Protein AF-0000000086529931 (afdb_homodimer)

Nearest PDB structures (foldseek):
  4fl3-assembly1_A  TM=4.661E-01  e=1.902E+00  Homo sapiens
  2lfo-assembly1_A  TM=3.917E-01  e=2.644E+00  Gallus gallus
  4exz-assembly2_B  TM=3.115E-01  e=1.902E+00  Homo sapiens
  6j8y-assembly1_B  TM=3.306E-01  e=2.644E+00  Homo sapiens
  4fl3-assembly1_A  TM=4.663E-01  e=1.902E+00  Homo sapiens

Solvent-accessible surface area (backbone atoms only — not comparable to full-atom values): 12610 Å² total; per-residue (Å²): 109,63,45,62,44,72,87,34,45,28,39,31,44,56,64,58,47,73,80,84,52,48,69,68,55,49,39,51,43,34,37,70,75,65,66,43,65,54,74,41,79,35,37,40,35,40,32,32,80,80,24,34,36,39,39,37,40,29,34,63,91,53,28,43,37,38,36,35,38,38,45,75,67,73,50,49,48,74,76,84,76,58,69,64,38,79,41,46,35,65,55,48,52,37,32,76,71,50,35,53,60,72,58,39,74,73,39,59,70,63,57,58,57,70,77,100,108,62,45,61,45,73,87,33,44,28,39,31,44,57,65,57,48,71,79,82,52,47,71,68,54,48,39,49,43,34,37,70,76,65,66,43,64,56,72,41,78,34,38,40,34,40,30,32,80,81,24,35,37,39,40,36,39,30,34,62,89,51,28,42,36,38,36,35,40,39,43,76,64,74,51,48,48,73,76,84,76,58,67,63,38,79,40,47,35,66,56,48,51,37,33,75,70,50,35,53,59,73,58,41,73,70,40,59,69,64,56,59,58,71,75,101

Sequence (232 aa):
MFRFDEGLKVYLHRDPVDFRMGINGLSILVEQAMRLNPMTSALFVFGNRRRDRIKILGWGGNGFWLLLKRLEADRFIWPNGGDTITLSAEQLHWLLDGIDLAVIQKHPQRYYARMSMFRFDEGLKVYLHRDPVDFRMGINGLSILVEQAMRLNPMTSALFVFGNRRRDRIKILGWGGNGFWLLLKRLEADRFIWPNGGDTITLSAEQLHWLLDGIDLAVIQKHPQRYYARMS

Organism: NCBI:txid488447

pLDDT: mean 89.77, std 13.97, range [35.28, 98.62]

InterPro domains:
  IPR008878 Transposase IS66, Orf2 [NF033819] (10-98)
  IPR008878 Transposase IS66, Orf2 [PF05717] (9-104)
  IPR008878 Transposase IS66, Orf2 [PTHR36455] (1-111)

Structure (mmCIF, N/CA/C/O backbone):
data_AF-0000000086529931-model_v1
#
loop_
_entity.id
_entity.type
_entity.pdbx_description
1 polymer 'IS66 Orf2 family protein'
#
loop_
_atom_site.group_PDB
_atom_site.id
_atom_site.type_symbol
_atom_site.label_atom_id
_atom_site.label_alt_id
_atom_site.label_comp_id
_atom_site.label_asym_id
_atom_site.label_entity_id
_atom_site.label_seq_id
_atom_site.pdbx_PDB_ins_code
_atom_site.Cartn_x
_atom_site.Cartn_y
_atom_site.Cartn_z
_atom_site.occupancy
_atom_site.B_iso_or_equiv
_atom_site.auth_seq_id
_atom_site.auth_comp_id
_atom_site.auth_asym_id
_atom_site.auth_atom_id
_atom_site.pdbx_PDB_model_num
ATOM 1 N N . MET A 1 1 ? -8.523 2.906 -6.66 1 92.5 1 MET A N 1
ATOM 2 C CA . MET A 1 1 ? -7.875 3.77 -5.676 1 92.5 1 MET A CA 1
ATOM 3 C C . MET A 1 1 ? -6.48 4.172 -6.141 1 92.5 1 MET A C 1
ATOM 5 O O . MET A 1 1 ? -6.113 5.348 -6.078 1 92.5 1 MET A O 1
ATOM 9 N N . PHE A 1 2 ? -5.703 3.309 -6.715 1 94.06 2 PHE A N 1
ATOM 10 C CA . PHE A 1 2 ? -4.391 3.594 -7.289 1 94.06 2 PHE A CA 1
ATOM 11 C C . PHE A 1 2 ? -4.066 2.615 -8.406 1 94.06 2 PHE A C 1
ATOM 13 O O . PHE A 1 2 ? -4.762 1.612 -8.586 1 94.06 2 PHE A O 1
ATOM 20 N N . ARG A 1 3 ? -3.059 2.984 -9.133 1 94.56 3 ARG A N 1
ATOM 21 C CA . ARG A 1 3 ? -2.576 2.133 -10.219 1 94.56 3 ARG A CA 1
ATOM 22 C C . ARG A 1 3 ? -1.055 2.049 -10.211 1 94.56 3 ARG A C 1
ATOM 24 O O . ARG A 1 3 ? -0.372 3.057 -10.023 1 94.56 3 ARG A O 1
ATOM 31 N N . PHE A 1 4 ? -0.648 0.811 -10.445 1 96.31 4 PHE A N 1
ATOM 32 C CA . PHE A 1 4 ? 0.792 0.613 -10.555 1 96.31 4 PHE A CA 1
ATOM 33 C C . PHE A 1 4 ? 1.291 1.026 -11.938 1 96.31 4 PHE A C 1
ATOM 35 O O . PHE A 1 4 ? 0.553 0.944 -12.922 1 96.31 4 PHE A O 1
ATOM 42 N N . ASP A 1 5 ? 2.529 1.389 -11.969 1 94.69 5 ASP A N 1
ATOM 43 C CA . ASP A 1 5 ? 3.133 1.753 -13.25 1 94.69 5 ASP A CA 1
ATOM 44 C C . ASP A 1 5 ? 3.137 0.569 -14.211 1 94.69 5 ASP A C 1
ATOM 46 O O . ASP A 1 5 ? 3.471 -0.553 -13.828 1 94.69 5 ASP A O 1
ATOM 50 N N . GLU A 1 6 ? 2.801 0.773 -15.383 1 90.56 6 GLU A N 1
ATOM 51 C CA . GLU A 1 6 ? 2.617 -0.276 -16.375 1 90.56 6 GLU A CA 1
ATOM 52 C C . GLU A 1 6 ? 3.924 -1.012 -16.656 1 90.56 6 GLU A C 1
ATOM 54 O O . GLU A 1 6 ? 3.92 -2.207 -16.953 1 90.56 6 GLU A O 1
ATOM 59 N N . GLY A 1 7 ? 5.082 -0.476 -16.547 1 89.81 7 GLY A N 1
ATOM 60 C CA . GLY A 1 7 ? 6.355 -1.076 -16.922 1 89.81 7 GLY A CA 1
ATOM 61 C C . GLY A 1 7 ? 6.973 -1.899 -15.797 1 89.81 7 GLY A C 1
ATOM 62 O O . GLY A 1 7 ? 7.992 -2.561 -16 1 89.81 7 GLY A O 1
ATOM 63 N N . LEU A 1 8 ? 6.281 -2.049 -14.727 1 93.88 8 LEU A N 1
ATOM 64 C CA . LEU A 1 8 ? 6.836 -2.775 -13.586 1 93.88 8 LEU A CA 1
ATOM 65 C C . LEU A 1 8 ? 6.676 -4.281 -13.773 1 93.88 8 LEU A C 1
ATOM 67 O O . LEU A 1 8 ? 5.633 -4.746 -14.242 1 93.88 8 LEU A O 1
ATOM 71 N N . LYS A 1 9 ? 7.699 -4.961 -13.492 1 95.75 9 LYS A N 1
ATOM 72 C CA . LYS A 1 9 ? 7.586 -6.414 -13.398 1 95.75 9 LYS A CA 1
ATOM 73 C C . LYS A 1 9 ? 7.031 -6.832 -12.047 1 95.75 9 LYS A C 1
ATOM 75 O O . LYS A 1 9 ? 7.332 -6.211 -11.023 1 95.75 9 LYS A O 1
ATOM 80 N N . VAL A 1 10 ? 6.258 -7.875 -12.055 1 97.56 10 VAL A N 1
ATOM 81 C CA . VAL A 1 10 ? 5.621 -8.359 -10.836 1 97.56 10 VAL A CA 1
ATOM 82 C C . VAL A 1 10 ? 5.988 -9.828 -10.609 1 97.56 10 VAL A C 1
ATOM 84 O O . VAL A 1 10 ? 5.84 -10.656 -11.516 1 97.56 10 VAL A O 1
ATOM 87 N N . TYR A 1 11 ? 6.543 -10.133 -9.484 1 97.75 11 TYR A N 1
ATOM 88 C CA . TYR A 1 11 ? 6.848 -11.5 -9.086 1 97.75 11 TYR A CA 1
ATOM 89 C C . TYR A 1 11 ? 5.93 -11.969 -7.965 1 97.75 11 TYR A C 1
ATOM 91 O O . TYR A 1 11 ? 5.887 -11.352 -6.898 1 97.75 11 TYR A O 1
ATOM 99 N N . LEU A 1 12 ? 5.242 -13.008 -8.211 1 97.25 12 LEU A N 1
ATOM 100 C CA . LEU A 1 12 ? 4.293 -13.547 -7.246 1 97.25 12 LEU A CA 1
ATOM 101 C C . LEU A 1 12 ? 4.832 -14.82 -6.605 1 97.25 12 LEU A C 1
ATOM 103 O O . LEU A 1 12 ? 5.238 -15.75 -7.309 1 97.25 12 LEU A O 1
ATOM 107 N N . HIS A 1 13 ? 4.949 -14.797 -5.316 1 97.06 13 HIS A N 1
ATOM 108 C CA . HIS A 1 13 ? 5.32 -15.992 -4.566 1 97.06 13 HIS A CA 1
ATOM 109 C C . HIS A 1 13 ? 4.141 -16.953 -4.434 1 97.06 13 HIS A C 1
ATOM 111 O O . HIS A 1 13 ? 3.113 -16.594 -3.848 1 97.06 13 HIS A O 1
ATOM 117 N N . ARG A 1 14 ? 4.238 -18.078 -4.852 1 94.31 14 ARG A N 1
ATOM 118 C CA . ARG A 1 14 ? 3.113 -19 -5.02 1 94.31 14 ARG A CA 1
ATOM 119 C C . ARG A 1 14 ? 2.59 -19.469 -3.668 1 94.31 14 ARG A C 1
ATOM 121 O O . ARG A 1 14 ? 1.381 -19.469 -3.428 1 94.31 14 ARG A O 1
ATOM 128 N N . ASP A 1 15 ? 3.451 -19.922 -2.752 1 94.62 15 ASP A N 1
ATOM 129 C CA . ASP A 1 15 ? 3.049 -20.516 -1.478 1 94.62 15 ASP A CA 1
ATOM 130 C C . ASP A 1 15 ? 2.588 -19.438 -0.496 1 94.62 15 ASP A C 1
ATOM 132 O O . ASP A 1 15 ? 3.123 -18.328 -0.49 1 94.62 15 ASP A O 1
ATOM 136 N N . PRO A 1 16 ? 1.611 -19.781 0.315 1 95.62 16 PRO A N 1
ATOM 137 C CA . PRO A 1 16 ? 1.191 -18.828 1.344 1 95.62 16 PRO A CA 1
ATOM 138 C C . PRO A 1 16 ? 2.322 -18.453 2.301 1 95.62 16 PRO A C 1
ATOM 140 O O . PRO A 1 16 ? 3.176 -19.281 2.607 1 95.62 16 PRO A O 1
ATOM 143 N N . VAL A 1 17 ? 2.297 -17.219 2.75 1 96.88 17 VAL A N 1
ATOM 144 C CA . VAL A 1 17 ? 3.311 -16.797 3.709 1 96.88 17 VAL A CA 1
ATOM 145 C C . VAL A 1 17 ? 2.641 -16.344 5.004 1 96.88 17 VAL A C 1
ATOM 147 O O . VAL A 1 17 ? 1.427 -16.125 5.039 1 96.88 17 VAL A O 1
ATOM 150 N N . ASP A 1 18 ? 3.445 -16.297 6.121 1 95.88 18 ASP A N 1
ATOM 151 C CA . ASP A 1 18 ? 2.99 -15.734 7.387 1 95.88 18 ASP A CA 1
ATOM 152 C C . ASP A 1 18 ? 2.795 -14.219 7.277 1 95.88 18 ASP A C 1
ATOM 154 O O . ASP A 1 18 ? 3.762 -13.477 7.102 1 95.88 18 ASP A O 1
ATOM 158 N N . PHE A 1 19 ? 1.666 -13.758 7.383 1 94.94 19 PHE A N 1
ATOM 159 C CA . PHE A 1 19 ? 1.326 -12.375 7.086 1 94.94 19 PHE A CA 1
ATOM 160 C C . PHE A 1 19 ? 1.696 -11.461 8.25 1 94.94 19 PHE A C 1
ATOM 162 O O . PHE A 1 19 ? 1.496 -10.25 8.188 1 94.94 19 PHE A O 1
ATOM 169 N N . ARG A 1 20 ? 2.336 -11.969 9.258 1 92.62 20 ARG A N 1
ATOM 170 C CA . ARG A 1 20 ? 2.959 -11.148 10.297 1 92.62 20 ARG A CA 1
ATOM 171 C C . ARG A 1 20 ? 4.281 -10.562 9.805 1 92.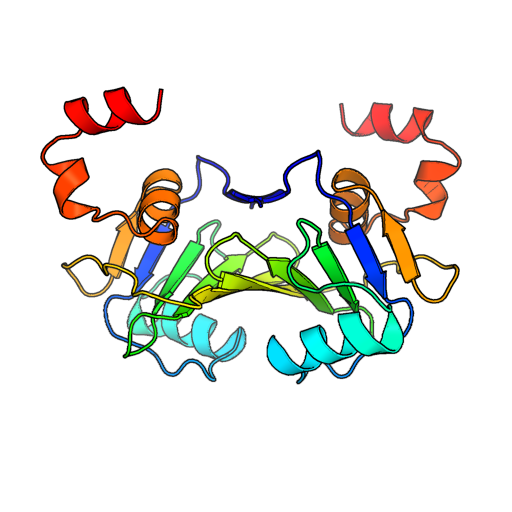62 20 ARG A C 1
ATOM 173 O O . ARG A 1 20 ? 4.801 -9.609 10.391 1 92.62 20 ARG A O 1
ATOM 180 N N . MET A 1 21 ? 4.758 -11.109 8.727 1 95.88 21 MET A N 1
ATOM 181 C CA . MET A 1 21 ? 6.008 -10.625 8.156 1 95.88 21 MET A CA 1
ATOM 182 C C . MET A 1 21 ? 5.84 -9.211 7.602 1 95.88 21 MET A C 1
ATOM 184 O O . MET A 1 21 ? 4.883 -8.938 6.875 1 95.88 21 MET A O 1
ATOM 188 N N . GLY A 1 22 ? 6.746 -8.422 8.016 1 96.75 22 GLY A N 1
ATOM 189 C CA . GLY A 1 22 ? 6.805 -7.062 7.492 1 96.75 22 GLY A CA 1
ATOM 190 C C . GLY A 1 22 ? 7.816 -6.898 6.375 1 96.75 22 GLY A C 1
ATOM 191 O O . GLY A 1 22 ? 8.141 -7.859 5.672 1 96.75 22 GLY A O 1
ATOM 192 N N . ILE A 1 23 ? 8.195 -5.68 6.199 1 97.38 23 ILE A N 1
ATOM 193 C CA . ILE A 1 23 ? 9.094 -5.328 5.105 1 97.38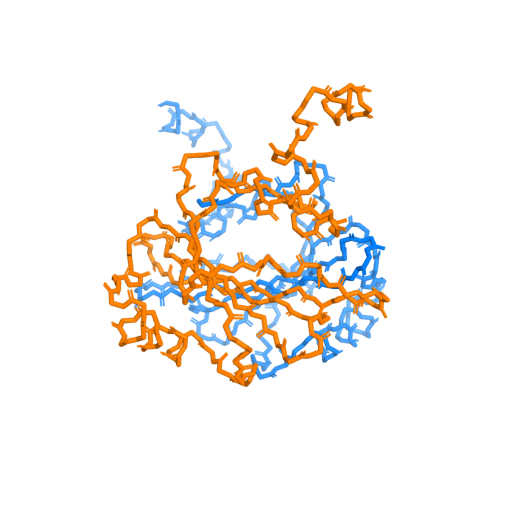 23 ILE A CA 1
ATOM 194 C C . ILE A 1 23 ? 10.375 -6.164 5.199 1 97.38 23 ILE A C 1
ATOM 196 O O . ILE A 1 23 ? 10.789 -6.781 4.219 1 97.38 23 ILE A O 1
ATOM 200 N N . ASN A 1 24 ? 10.969 -6.25 6.391 1 96.56 24 ASN A N 1
ATOM 201 C CA . ASN A 1 24 ? 12.219 -6.98 6.555 1 96.56 24 ASN A CA 1
ATOM 202 C C . ASN A 1 24 ? 12.039 -8.469 6.277 1 96.56 24 ASN A C 1
ATOM 204 O O . ASN A 1 24 ? 12.805 -9.062 5.512 1 96.56 24 ASN A O 1
ATOM 208 N N . GLY A 1 25 ? 11.086 -9.039 6.852 1 97.44 25 GLY A N 1
ATOM 209 C CA . GLY A 1 25 ? 10.828 -10.453 6.652 1 97.44 25 GLY A CA 1
ATOM 210 C C . GLY A 1 25 ? 10.555 -10.812 5.203 1 97.44 25 GLY A C 1
ATOM 211 O O . GLY A 1 25 ? 11.094 -11.797 4.691 1 97.44 25 GLY A O 1
ATOM 212 N N . LEU A 1 26 ? 9.734 -10.031 4.527 1 98 26 LEU A N 1
ATOM 213 C CA . LEU A 1 26 ? 9.398 -10.305 3.137 1 98 26 LEU A CA 1
ATOM 214 C C . LEU A 1 26 ? 10.594 -10.07 2.225 1 98 26 LEU A C 1
ATOM 216 O O . LEU A 1 26 ? 10.766 -10.758 1.22 1 98 26 LEU A O 1
ATOM 220 N N . SER A 1 27 ? 11.461 -9.078 2.617 1 97.81 27 SER A N 1
ATOM 221 C CA . SER A 1 27 ? 12.672 -8.828 1.846 1 97.81 27 SER A CA 1
ATOM 222 C C . SER A 1 27 ? 13.602 -10.039 1.868 1 97.81 27 SER A C 1
ATOM 224 O O . SER A 1 27 ? 14.195 -10.391 0.849 1 97.81 27 SER A O 1
ATOM 226 N N . ILE A 1 28 ? 13.711 -10.617 3.033 1 97.25 28 ILE A N 1
ATOM 227 C CA . ILE A 1 28 ? 14.523 -11.82 3.184 1 97.25 28 ILE A CA 1
ATOM 228 C C . ILE A 1 28 ? 13.953 -12.938 2.32 1 97.25 28 ILE A C 1
ATOM 230 O O . ILE A 1 28 ? 14.695 -13.656 1.65 1 97.25 28 ILE A O 1
ATOM 234 N N . LEU A 1 29 ? 12.664 -13.102 2.303 1 96.75 29 LEU A N 1
ATOM 235 C CA . LEU A 1 29 ? 12.008 -14.117 1.494 1 96.75 29 LEU A CA 1
ATOM 236 C C . LEU A 1 29 ? 12.273 -13.898 0.01 1 96.75 29 LEU A C 1
ATOM 238 O O . LEU A 1 29 ? 12.555 -14.844 -0.726 1 96.75 29 LEU A O 1
ATOM 242 N N . VAL A 1 30 ? 12.156 -12.633 -0.515 1 97.56 30 VAL A N 1
ATOM 243 C CA . VAL A 1 30 ? 12.438 -12.273 -1.902 1 97.56 30 VAL A CA 1
ATOM 244 C C . VAL A 1 30 ? 13.859 -12.703 -2.27 1 97.56 30 VAL A C 1
ATOM 246 O O . VAL A 1 30 ? 14.078 -13.289 -3.334 1 97.56 30 VAL A O 1
ATOM 249 N N . GLU A 1 31 ? 14.766 -12.477 -1.316 1 96.94 31 GLU A N 1
ATOM 250 C CA . GLU A 1 31 ? 16.172 -12.773 -1.562 1 96.94 31 GLU A CA 1
ATOM 251 C C . GLU A 1 31 ? 16.438 -14.273 -1.517 1 96.94 31 GLU A C 1
ATOM 253 O O . GLU A 1 31 ? 17.094 -14.82 -2.402 1 96.94 31 GLU A O 1
ATOM 258 N N . GLN A 1 32 ? 15.922 -14.945 -0.587 1 94.62 32 GLN A N 1
ATOM 259 C CA . GLN A 1 32 ? 16.312 -16.328 -0.326 1 94.62 32 GLN A CA 1
ATOM 260 C C . GLN A 1 32 ? 15.414 -17.297 -1.096 1 94.62 32 GLN A C 1
ATOM 262 O O . GLN A 1 32 ? 15.898 -18.281 -1.658 1 94.62 32 GLN A O 1
ATOM 267 N N . ALA A 1 33 ? 14.156 -17.094 -1.121 1 92.62 33 ALA A N 1
ATOM 268 C CA . ALA A 1 33 ? 13.227 -18.031 -1.751 1 92.62 33 ALA A CA 1
ATOM 269 C C . ALA A 1 33 ? 13.062 -17.719 -3.236 1 92.62 33 ALA A C 1
ATOM 271 O O . ALA A 1 33 ? 13.016 -18.641 -4.062 1 92.62 33 ALA A O 1
ATOM 272 N N . MET A 1 34 ? 13.008 -16.5 -3.545 1 93.38 34 MET A N 1
ATOM 273 C CA . MET A 1 34 ? 12.766 -16.109 -4.938 1 93.38 34 MET A CA 1
ATOM 274 C C . MET A 1 34 ? 14.078 -15.828 -5.652 1 93.38 34 MET A C 1
ATOM 276 O O . MET A 1 34 ? 14.117 -15.758 -6.883 1 93.38 34 MET A O 1
ATOM 280 N N . ARG A 1 35 ? 15.258 -15.547 -4.848 1 94.88 35 ARG A N 1
ATOM 281 C CA . ARG A 1 35 ? 16.594 -15.289 -5.371 1 94.88 35 ARG A CA 1
ATOM 282 C C . ARG A 1 35 ? 16.609 -14.023 -6.223 1 94.88 35 ARG A C 1
ATOM 284 O O . ARG A 1 35 ? 17.188 -14.016 -7.316 1 94.88 35 ARG A O 1
ATOM 291 N N . LEU A 1 36 ? 15.898 -13.039 -5.789 1 95.44 36 LEU A N 1
ATOM 292 C CA . LEU A 1 36 ? 15.828 -11.734 -6.438 1 95.44 36 LEU A CA 1
ATOM 293 C C . LEU A 1 36 ? 16.266 -10.625 -5.48 1 95.44 36 LEU A C 1
ATOM 295 O O . LEU A 1 36 ? 16.359 -10.852 -4.27 1 95.44 36 LEU A O 1
ATOM 299 N N . ASN A 1 37 ? 16.562 -9.469 -5.957 1 96.81 37 ASN A N 1
ATOM 300 C CA . ASN A 1 37 ? 16.891 -8.289 -5.164 1 96.81 37 ASN A CA 1
ATOM 301 C C . ASN A 1 37 ? 15.648 -7.496 -4.801 1 96.81 37 ASN A C 1
ATOM 303 O O . ASN A 1 37 ? 14.961 -6.973 -5.68 1 96.81 37 ASN A O 1
ATOM 307 N N . PRO A 1 38 ? 15.352 -7.395 -3.59 1 96.44 38 PRO A N 1
ATOM 308 C CA . PRO A 1 38 ? 14.133 -6.699 -3.164 1 96.44 38 PRO A CA 1
ATOM 309 C C . PRO A 1 38 ? 14.125 -5.227 -3.568 1 96.44 38 PRO A C 1
ATOM 311 O O . PRO A 1 38 ? 13.078 -4.578 -3.531 1 96.44 38 PRO A O 1
ATOM 314 N N . MET A 1 39 ? 15.273 -4.676 -3.91 1 95 39 MET A N 1
ATOM 315 C CA . MET A 1 39 ? 15.359 -3.254 -4.234 1 95 39 MET A CA 1
ATOM 316 C C . MET A 1 39 ? 15.297 -3.033 -5.742 1 95 39 MET A C 1
ATOM 318 O O . MET A 1 39 ? 15.5 -1.916 -6.219 1 95 39 MET A O 1
ATOM 322 N N . THR A 1 40 ? 15.078 -4.105 -6.445 1 94.44 40 THR A N 1
ATOM 323 C CA . THR A 1 40 ? 14.836 -3.971 -7.879 1 94.44 40 THR A CA 1
ATOM 324 C C . THR A 1 40 ? 13.5 -3.279 -8.141 1 94.44 40 THR A C 1
ATOM 326 O O . THR A 1 40 ? 12.586 -3.355 -7.316 1 94.44 40 THR A O 1
ATOM 329 N N . SER A 1 41 ? 13.477 -2.555 -9.227 1 92.12 41 SER A N 1
ATOM 330 C CA . SER A 1 41 ? 12.234 -1.912 -9.633 1 92.12 41 SER A CA 1
ATOM 331 C C . SER A 1 41 ? 11.188 -2.943 -10.039 1 92.12 41 SER A C 1
ATOM 333 O O . SER A 1 41 ? 10.938 -3.137 -11.234 1 92.12 41 SER A O 1
ATOM 335 N N . ALA A 1 42 ? 10.586 -3.576 -9.164 1 97 42 ALA A N 1
ATOM 336 C CA . ALA A 1 42 ? 9.578 -4.621 -9.336 1 97 42 ALA A CA 1
ATOM 337 C C . ALA A 1 42 ? 8.672 -4.707 -8.109 1 97 42 ALA A C 1
ATOM 339 O O . ALA A 1 42 ? 8.938 -4.074 -7.082 1 97 42 ALA A O 1
ATOM 340 N N . LEU A 1 43 ? 7.625 -5.426 -8.281 1 98.44 43 LEU A N 1
ATOM 341 C CA . LEU A 1 43 ? 6.711 -5.711 -7.18 1 98.44 43 LEU A CA 1
ATOM 342 C C . LEU A 1 43 ? 6.766 -7.188 -6.793 1 98.44 43 LEU A C 1
ATOM 344 O O . LEU A 1 43 ? 6.836 -8.055 -7.668 1 98.44 43 LEU A O 1
ATOM 348 N N . PHE A 1 44 ? 6.789 -7.504 -5.559 1 98.56 44 PHE A N 1
ATOM 349 C CA . PHE A 1 44 ? 6.746 -8.867 -5.043 1 98.56 44 PHE A CA 1
ATOM 350 C C . PHE A 1 44 ? 5.438 -9.125 -4.301 1 98.56 44 PHE A C 1
ATOM 352 O O . PHE A 1 44 ? 5.121 -8.43 -3.334 1 98.56 44 PHE A O 1
ATOM 359 N N . VAL A 1 45 ? 4.727 -10.102 -4.672 1 98.5 45 VAL A N 1
ATOM 360 C CA . VAL A 1 45 ? 3.354 -10.305 -4.223 1 98.5 45 VAL A CA 1
ATOM 361 C C . VAL A 1 45 ? 3.27 -11.586 -3.393 1 98.5 45 VAL A C 1
ATOM 363 O O . VAL A 1 45 ? 3.77 -12.633 -3.805 1 98.5 45 VAL A O 1
ATOM 366 N N . PHE A 1 46 ? 2.639 -11.5 -2.301 1 98.12 46 PHE A N 1
ATOM 367 C CA . PHE A 1 46 ? 2.479 -12.609 -1.371 1 98.12 46 PHE A CA 1
ATOM 368 C C . PHE A 1 46 ? 1.021 -12.766 -0.958 1 98.12 46 PHE A C 1
ATOM 370 O O . PHE A 1 46 ? 0.297 -11.773 -0.828 1 98.12 46 PHE A O 1
ATOM 377 N N . GLY A 1 47 ? 0.615 -13.938 -0.734 1 97.44 47 GLY A N 1
ATOM 378 C CA . GLY A 1 47 ? -0.726 -14.219 -0.248 1 97.44 47 GLY A CA 1
ATOM 379 C C . GLY A 1 47 ? -0.737 -15.008 1.046 1 97.44 47 GLY A C 1
ATOM 380 O O . GLY A 1 47 ? 0.223 -15.719 1.354 1 97.44 47 GLY A O 1
ATOM 381 N N . ASN A 1 48 ? -1.775 -14.758 1.843 1 96.75 48 ASN A N 1
ATOM 382 C CA . ASN A 1 48 ? -1.931 -15.594 3.027 1 96.75 48 ASN A CA 1
ATOM 383 C C . ASN A 1 48 ? -2.592 -16.922 2.686 1 96.75 48 ASN A C 1
ATOM 385 O O . ASN A 1 48 ? -2.988 -17.156 1.542 1 96.75 48 ASN A O 1
ATOM 389 N N . ARG A 1 49 ? -2.674 -17.797 3.604 1 95.62 49 ARG A N 1
ATOM 390 C CA . ARG A 1 49 ? -3.184 -19.141 3.385 1 95.62 49 ARG A CA 1
ATOM 391 C C . ARG A 1 49 ? -4.629 -19.109 2.898 1 95.62 49 ARG A C 1
ATOM 393 O O . ARG A 1 49 ? -4.988 -19.828 1.962 1 95.62 49 ARG A O 1
ATOM 400 N N . ARG A 1 50 ? -5.477 -18.312 3.451 1 95.06 50 ARG A N 1
ATOM 401 C CA . ARG A 1 50 ? -6.895 -18.234 3.129 1 95.06 50 ARG A CA 1
ATOM 402 C C . ARG A 1 50 ? -7.121 -17.5 1.81 1 95.06 50 ARG A C 1
ATOM 404 O O . ARG A 1 50 ? -8.219 -17.547 1.248 1 95.06 50 ARG A O 1
ATOM 411 N N . ARG A 1 51 ? -6.152 -16.781 1.395 1 95.44 51 ARG A N 1
ATOM 412 C CA . ARG A 1 51 ? -6.16 -16.031 0.141 1 95.44 51 ARG A CA 1
ATOM 413 C C . ARG A 1 51 ? -7.184 -14.898 0.187 1 95.44 51 ARG A C 1
ATOM 415 O O . ARG A 1 51 ? -7.824 -14.594 -0.821 1 95.44 51 ARG A O 1
ATOM 422 N N . ASP A 1 52 ? -7.406 -14.383 1.358 1 96.62 52 ASP A N 1
ATOM 423 C CA . ASP A 1 52 ? -8.266 -13.211 1.509 1 96.62 52 ASP A CA 1
ATOM 424 C C . ASP A 1 52 ? -7.441 -11.961 1.794 1 96.62 52 ASP A C 1
ATOM 426 O O . ASP A 1 52 ? -8 -10.875 1.992 1 96.62 52 ASP A O 1
ATOM 430 N N . ARG A 1 53 ? -6.113 -12.117 1.892 1 97.19 53 ARG A N 1
ATOM 431 C CA . ARG A 1 53 ? -5.188 -11 2.072 1 97.19 53 ARG A CA 1
ATOM 432 C C . ARG A 1 53 ? -3.998 -11.117 1.125 1 97.19 53 ARG A C 1
ATOM 434 O O . ARG A 1 53 ? -3.541 -12.219 0.826 1 97.19 53 ARG A O 1
ATOM 441 N N . ILE A 1 54 ? -3.547 -10.039 0.677 1 97.94 54 ILE A N 1
ATOM 442 C CA . ILE A 1 54 ? -2.375 -9.961 -0.19 1 97.94 54 ILE A CA 1
ATOM 443 C C . ILE A 1 54 ? -1.437 -8.867 0.31 1 97.94 54 ILE A C 1
ATOM 445 O O . ILE A 1 54 ? -1.887 -7.816 0.771 1 97.94 54 ILE A O 1
ATOM 449 N N . LYS A 1 55 ? -0.162 -9.109 0.291 1 98.56 55 LYS A N 1
ATOM 450 C CA . LYS A 1 55 ? 0.863 -8.094 0.51 1 98.56 55 LYS A CA 1
ATOM 451 C C . LYS A 1 55 ? 1.689 -7.863 -0.752 1 98.56 55 LYS A C 1
ATOM 453 O O . LYS A 1 55 ? 2.031 -8.812 -1.457 1 98.56 55 LYS A O 1
ATOM 458 N N . ILE A 1 56 ? 1.987 -6.672 -1.045 1 98.62 56 ILE A N 1
ATOM 459 C CA . ILE A 1 56 ? 2.859 -6.301 -2.156 1 98.62 56 ILE A CA 1
ATOM 460 C C . ILE A 1 56 ? 4.039 -5.484 -1.636 1 98.62 56 ILE A C 1
ATOM 462 O O . ILE A 1 56 ? 3.85 -4.418 -1.043 1 98.62 56 ILE A O 1
ATOM 466 N N . LEU A 1 57 ? 5.203 -6.008 -1.837 1 98.5 57 LEU A N 1
ATOM 467 C CA . LEU A 1 57 ? 6.441 -5.332 -1.464 1 98.5 57 LEU A CA 1
ATOM 468 C C . LEU A 1 57 ? 7.105 -4.699 -2.682 1 98.5 57 LEU A C 1
ATOM 470 O O . LEU A 1 57 ? 7.172 -5.312 -3.748 1 98.5 57 LEU A O 1
ATOM 474 N N . GLY A 1 58 ? 7.535 -3.506 -2.596 1 97.88 58 GLY A N 1
ATOM 475 C CA . GLY A 1 58 ? 8.258 -2.83 -3.66 1 97.88 58 GLY A CA 1
ATOM 476 C C . GLY A 1 58 ? 9.227 -1.782 -3.148 1 97.88 58 GLY A C 1
ATOM 477 O O . GLY A 1 58 ? 9.117 -1.326 -2.008 1 97.88 58 GLY A O 1
ATOM 478 N N . TRP A 1 59 ? 10.148 -1.429 -4.012 1 96.12 59 TRP A N 1
ATOM 479 C CA . TRP A 1 59 ? 11.141 -0.396 -3.711 1 96.12 59 TRP A CA 1
ATOM 480 C C . TRP A 1 59 ? 10.836 0.887 -4.477 1 96.12 59 TRP A C 1
ATOM 482 O O . TRP A 1 59 ? 10.703 0.868 -5.703 1 96.12 59 TRP A O 1
ATOM 492 N N . GLY A 1 60 ? 10.719 1.991 -3.729 1 92.38 60 GLY A N 1
ATOM 493 C CA . GLY A 1 60 ? 10.383 3.266 -4.34 1 92.38 60 GLY A CA 1
ATOM 494 C C . GLY A 1 60 ? 11.57 4.199 -4.477 1 92.38 60 GLY A C 1
ATOM 495 O O . GLY A 1 60 ? 11.414 5.422 -4.422 1 92.38 60 GLY A O 1
ATOM 496 N N . GLY A 1 61 ? 12.781 3.701 -4.57 1 89.56 61 GLY A N 1
ATOM 497 C CA . GLY A 1 61 ? 13.969 4.512 -4.781 1 89.56 61 GLY A CA 1
ATOM 498 C C . GLY A 1 61 ? 14.523 5.109 -3.498 1 89.56 61 GLY A C 1
ATOM 499 O O . GLY A 1 61 ? 15.734 5.23 -3.336 1 89.56 61 GLY A O 1
ATOM 500 N N . ASN A 1 62 ? 13.625 5.516 -2.621 1 92.19 62 ASN A N 1
ATOM 501 C CA . ASN A 1 62 ? 14.078 6.129 -1.377 1 92.19 62 ASN A CA 1
ATOM 502 C C . ASN A 1 62 ? 13.594 5.348 -0.159 1 92.19 62 ASN A C 1
ATOM 504 O O . ASN A 1 62 ? 13.828 5.758 0.979 1 92.19 62 ASN A O 1
ATOM 508 N N . GLY A 1 63 ? 12.961 4.281 -0.393 1 95 63 GLY A N 1
ATOM 509 C CA . GLY A 1 63 ? 12.453 3.457 0.692 1 95 63 GLY A CA 1
ATOM 510 C C . GLY A 1 63 ? 11.492 2.381 0.223 1 95 63 GLY A C 1
ATOM 511 O O . GLY A 1 63 ? 11.062 2.385 -0.933 1 95 63 GLY A O 1
ATOM 512 N N . PHE A 1 64 ? 11.125 1.524 1.17 1 97.5 64 PHE A N 1
ATOM 513 C CA . PHE A 1 64 ? 10.266 0.395 0.83 1 97.5 64 PHE A CA 1
ATOM 514 C C . PHE A 1 64 ? 8.797 0.773 0.957 1 97.5 64 PHE A C 1
ATOM 516 O O . PHE A 1 64 ? 8.422 1.547 1.841 1 97.5 64 PHE A O 1
ATOM 523 N N . TRP A 1 65 ? 7.984 0.236 0.103 1 98.19 65 TRP A N 1
ATOM 524 C CA . TRP A 1 65 ? 6.531 0.199 0.214 1 98.19 65 TRP A CA 1
ATOM 525 C C . TRP A 1 65 ? 6.047 -1.199 0.586 1 98.19 65 TRP A C 1
ATOM 527 O O . TRP A 1 65 ? 6.547 -2.195 0.057 1 98.19 65 TRP A O 1
ATOM 537 N N . LEU A 1 66 ? 5.16 -1.258 1.458 1 98.56 66 LEU A N 1
ATOM 538 C CA . LEU A 1 66 ? 4.391 -2.467 1.736 1 98.56 66 LEU A CA 1
ATOM 539 C C . LEU A 1 66 ? 2.895 -2.188 1.664 1 98.56 66 LEU A C 1
ATOM 541 O O . LEU A 1 66 ? 2.361 -1.418 2.467 1 98.56 66 LEU A O 1
ATOM 545 N N . LEU A 1 67 ? 2.254 -2.758 0.705 1 98.62 67 LEU A N 1
ATOM 546 C CA . LEU A 1 67 ? 0.809 -2.629 0.548 1 98.62 67 LEU A CA 1
ATOM 547 C C . LEU A 1 67 ? 0.095 -3.887 1.032 1 98.62 67 LEU A C 1
ATOM 549 O O . LEU A 1 67 ? 0.495 -5.004 0.693 1 98.62 67 LEU A O 1
ATOM 553 N N . LEU A 1 68 ? -0.858 -3.713 1.809 1 98.25 68 LEU A N 1
ATOM 554 C CA . LEU A 1 68 ? -1.717 -4.805 2.256 1 98.25 68 LEU A CA 1
ATOM 555 C C . LEU A 1 68 ? -3.158 -4.582 1.809 1 98.25 68 LEU A C 1
ATOM 557 O O . LEU A 1 68 ? -3.713 -3.498 2.01 1 98.25 68 LEU A O 1
ATOM 561 N N . LYS A 1 69 ? -3.709 -5.52 1.168 1 97.69 69 LYS A N 1
ATOM 562 C CA . LYS A 1 69 ? -5.137 -5.527 0.862 1 97.69 69 LYS A CA 1
ATOM 563 C C . LYS A 1 69 ? -5.852 -6.66 1.593 1 97.69 69 LYS A C 1
ATOM 565 O O . LYS A 1 69 ? -5.418 -7.812 1.536 1 97.69 69 LYS A O 1
ATOM 570 N N . ARG A 1 70 ? -6.82 -6.309 2.262 1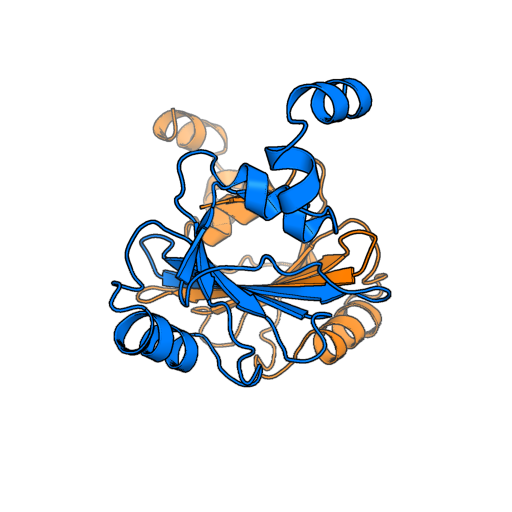 97.19 70 ARG A N 1
ATOM 571 C CA . ARG A 1 70 ? -7.664 -7.281 2.945 1 97.19 70 ARG A CA 1
ATOM 572 C C . ARG A 1 70 ? -9.078 -7.27 2.385 1 97.19 70 ARG A C 1
ATOM 574 O O . ARG A 1 70 ? -9.781 -6.258 2.479 1 97.19 70 ARG A O 1
ATOM 581 N N . LEU A 1 71 ? -9.516 -8.383 1.832 1 96 71 LEU A N 1
ATOM 582 C CA . LEU A 1 71 ? -10.867 -8.508 1.28 1 96 71 LEU A CA 1
ATOM 583 C C . LEU A 1 71 ? -11.891 -8.695 2.391 1 96 71 LEU A C 1
ATOM 585 O O . LEU A 1 71 ? -11.625 -9.391 3.377 1 96 71 LEU A O 1
ATOM 589 N N . GLU A 1 72 ? -13 -7.992 2.301 1 91.38 72 GLU A N 1
ATOM 590 C CA . GLU A 1 72 ? -14.078 -8.148 3.271 1 91.38 72 GLU A CA 1
ATOM 591 C C . GLU A 1 72 ? -14.797 -9.484 3.088 1 91.38 72 GLU A C 1
ATOM 593 O O . GLU A 1 72 ? -15.219 -10.109 4.066 1 91.38 72 GLU A O 1
ATOM 598 N N . ALA A 1 73 ? -15.039 -9.617 1.787 1 88.25 73 ALA A N 1
ATOM 599 C CA . ALA A 1 73 ? -15.688 -10.852 1.346 1 88.25 73 ALA A CA 1
ATOM 600 C C . ALA A 1 73 ? -14.977 -11.43 0.126 1 88.25 73 ALA A C 1
ATOM 602 O O . ALA A 1 73 ? -14.156 -10.758 -0.506 1 88.25 73 ALA A O 1
ATOM 603 N N . ASP A 1 74 ? -14.75 -12.75 -0.049 1 91 74 ASP A N 1
ATOM 604 C CA . ASP A 1 74 ? -14.18 -13.414 -1.218 1 91 74 ASP A CA 1
ATOM 605 C C . ASP A 1 74 ? -12.734 -13.828 -0.968 1 91 74 ASP A C 1
ATOM 607 O O . ASP A 1 74 ? -12.25 -13.75 0.162 1 91 74 ASP A O 1
ATOM 611 N N . ARG A 1 75 ? -12.164 -14.305 -1.964 1 94.81 75 ARG A N 1
ATOM 612 C CA . ARG A 1 75 ? -10.773 -14.742 -1.964 1 94.81 75 ARG A CA 1
ATOM 613 C C . ARG A 1 75 ? -10.094 -14.422 -3.293 1 94.81 75 ARG A C 1
ATOM 615 O O . ARG A 1 75 ? -10.758 -14.344 -4.328 1 94.81 75 ARG A O 1
ATOM 622 N N . PHE A 1 76 ? -8.906 -14.156 -3.258 1 95.38 76 PHE A N 1
ATOM 623 C CA . PHE A 1 76 ? -8.148 -14 -4.492 1 95.38 76 PHE A CA 1
ATOM 624 C C . PHE A 1 76 ? -7.98 -15.344 -5.195 1 95.38 76 PHE A C 1
ATOM 626 O O . PHE A 1 76 ? -7.766 -16.375 -4.543 1 95.38 76 PHE A O 1
ATOM 633 N N . ILE A 1 77 ? -8.086 -15.281 -6.441 1 93.88 77 ILE A N 1
ATOM 634 C CA . ILE A 1 77 ? -7.816 -16.484 -7.211 1 93.88 77 ILE A CA 1
ATOM 635 C C . ILE A 1 77 ? -6.332 -16.562 -7.562 1 93.88 77 ILE A C 1
ATOM 637 O O . ILE A 1 77 ? -5.891 -15.938 -8.531 1 93.88 77 ILE A O 1
ATOM 641 N N . TRP A 1 78 ? -5.652 -17.234 -6.812 1 92.12 78 TRP A N 1
ATOM 642 C CA . TRP A 1 78 ? -4.195 -17.281 -6.891 1 92.12 78 TRP A CA 1
ATOM 643 C C . TRP A 1 78 ? -3.742 -18.141 -8.062 1 92.12 78 TRP A C 1
ATOM 645 O O . TRP A 1 78 ? -4.234 -19.266 -8.25 1 92.12 78 TRP A O 1
ATOM 655 N N . PRO A 1 79 ? -2.961 -17.609 -8.859 1 89.44 79 PRO A N 1
ATOM 656 C CA . PRO A 1 79 ? -2.527 -18.375 -10.023 1 89.44 79 PRO A CA 1
ATOM 657 C C . PRO A 1 79 ? -1.75 -19.641 -9.633 1 89.44 79 PRO A C 1
ATOM 659 O O . PRO A 1 79 ? -1.171 -19.703 -8.547 1 89.44 79 PRO A O 1
ATOM 662 N N . ASN A 1 80 ? -1.808 -20.594 -10.516 1 83.62 80 ASN A N 1
ATOM 663 C CA . ASN A 1 80 ? -1.011 -21.812 -10.391 1 83.62 80 ASN A CA 1
ATOM 664 C C . ASN A 1 80 ? 0.273 -21.719 -11.211 1 83.62 80 ASN A C 1
ATOM 666 O O . ASN A 1 80 ? 0.357 -20.953 -12.164 1 83.62 80 ASN A O 1
ATOM 670 N N . GLY A 1 81 ? 1.309 -22.312 -10.805 1 80.12 81 GLY A N 1
ATOM 671 C CA . GLY A 1 81 ? 2.566 -22.328 -11.531 1 80.12 81 GLY A CA 1
ATOM 672 C C . GLY A 1 81 ? 3.762 -22.641 -10.656 1 80.12 81 GLY A C 1
ATOM 673 O O . GLY A 1 81 ? 3.639 -23.375 -9.672 1 80.12 81 GLY A O 1
ATOM 674 N N . GLY A 1 82 ? 4.914 -22.234 -11.211 1 82.69 82 GLY A N 1
ATOM 675 C CA . GLY A 1 82 ? 6.125 -22.438 -10.438 1 82.69 82 GLY A CA 1
ATOM 676 C C . GLY A 1 82 ? 6.145 -21.656 -9.141 1 82.69 82 GLY A C 1
ATOM 677 O O . GLY A 1 82 ? 5.164 -21 -8.789 1 82.69 82 GLY A O 1
ATOM 678 N N . ASP A 1 83 ? 7.207 -21.781 -8.422 1 85.62 83 ASP A N 1
ATOM 679 C CA . ASP A 1 83 ? 7.363 -21.188 -7.098 1 85.62 83 ASP A CA 1
ATOM 680 C C . ASP A 1 83 ? 7.223 -19.656 -7.164 1 85.62 83 ASP A C 1
ATOM 682 O O . ASP A 1 83 ? 6.617 -19.047 -6.281 1 85.62 83 ASP A O 1
ATOM 686 N N . THR A 1 84 ? 7.773 -19.094 -8.242 1 91.88 84 THR A N 1
ATOM 687 C CA . THR A 1 84 ? 7.652 -17.672 -8.523 1 91.88 84 THR A CA 1
ATOM 688 C C . THR A 1 84 ? 7.023 -17.438 -9.891 1 91.88 84 THR A C 1
ATOM 690 O O . THR A 1 84 ? 7.543 -17.891 -10.906 1 91.88 84 THR A O 1
ATOM 693 N N . ILE A 1 85 ? 5.938 -16.75 -9.891 1 93.38 85 ILE A N 1
ATOM 694 C CA . ILE A 1 85 ? 5.199 -16.469 -11.117 1 93.38 85 ILE A CA 1
ATOM 695 C C . ILE A 1 85 ? 5.414 -15.016 -11.523 1 93.38 85 ILE A C 1
ATOM 697 O O . ILE A 1 85 ? 5.34 -14.109 -10.688 1 93.38 85 ILE A O 1
ATOM 701 N N . THR A 1 86 ? 5.723 -14.797 -12.75 1 94.56 86 THR A N 1
ATOM 702 C CA . THR A 1 86 ? 5.922 -13.445 -13.25 1 94.56 86 THR A CA 1
ATOM 703 C C . THR A 1 86 ? 4.645 -12.906 -13.891 1 94.56 86 THR A C 1
ATOM 705 O O . THR A 1 86 ? 4.027 -13.586 -14.719 1 94.56 86 THR A O 1
ATOM 708 N N . LEU A 1 87 ? 4.27 -11.719 -13.484 1 95.06 87 LEU A N 1
ATOM 709 C CA . LEU A 1 87 ? 3.076 -11.055 -14.008 1 95.06 87 LEU A CA 1
ATOM 710 C C . LEU A 1 87 ? 3.404 -9.648 -14.5 1 95.06 87 LEU A C 1
ATOM 712 O O . LEU A 1 87 ? 4.438 -9.086 -14.133 1 95.06 87 LEU A O 1
ATOM 716 N N . SER A 1 88 ? 2.543 -9.133 -15.32 1 95 88 SER A N 1
ATOM 717 C CA . SER A 1 88 ? 2.541 -7.707 -15.617 1 95 88 SER A CA 1
ATOM 718 C C . SER A 1 88 ? 1.762 -6.93 -14.562 1 95 88 SER A C 1
ATOM 720 O O . SER A 1 88 ? 1.012 -7.516 -13.773 1 95 88 SER A O 1
ATOM 722 N N . ALA A 1 89 ? 1.904 -5.625 -14.539 1 96.12 89 ALA A N 1
ATOM 723 C CA . ALA A 1 89 ? 1.125 -4.77 -13.648 1 96.12 89 ALA A CA 1
ATOM 724 C C . ALA A 1 89 ? -0.37 -4.918 -13.914 1 96.12 89 ALA A C 1
ATOM 726 O O . ALA A 1 89 ? -1.177 -4.91 -12.977 1 96.12 89 ALA A O 1
ATOM 727 N N . GLU A 1 90 ? -0.717 -5.09 -15.141 1 94.75 90 GLU A N 1
ATOM 728 C CA . GLU A 1 90 ? -2.115 -5.266 -15.516 1 94.75 90 GLU A CA 1
ATOM 729 C C . GLU A 1 90 ? -2.682 -6.562 -14.945 1 94.75 90 GLU A C 1
ATOM 731 O O . GLU A 1 90 ? -3.789 -6.578 -14.406 1 94.75 90 GLU A O 1
ATOM 736 N N . GLN A 1 91 ? -1.938 -7.594 -15.078 1 94.31 91 GLN A N 1
ATOM 737 C CA . GLN A 1 91 ? -2.365 -8.883 -14.555 1 94.31 91 GLN A CA 1
ATOM 738 C C . GLN A 1 91 ? -2.502 -8.852 -13.031 1 94.31 91 GLN A C 1
ATOM 740 O O . GLN A 1 91 ? -3.396 -9.484 -12.469 1 94.31 91 GLN A O 1
ATOM 745 N N . LEU A 1 92 ? -1.628 -8.086 -12.422 1 96.25 92 LEU A N 1
ATOM 746 C CA . LEU A 1 92 ? -1.764 -7.895 -10.984 1 96.25 92 LEU A CA 1
ATOM 747 C C . LEU A 1 92 ? -3.082 -7.203 -10.648 1 96.25 92 LEU A C 1
ATOM 749 O O . LEU A 1 92 ? -3.793 -7.625 -9.727 1 96.25 92 LEU A O 1
ATOM 753 N N . HIS A 1 93 ? -3.371 -6.188 -11.406 1 95.75 93 HIS A N 1
ATOM 754 C CA . HIS A 1 93 ? -4.629 -5.492 -11.164 1 95.75 93 HIS A CA 1
ATOM 755 C C . HIS A 1 93 ? -5.82 -6.422 -11.367 1 95.75 93 HIS A C 1
ATOM 757 O O . HIS A 1 93 ? -6.805 -6.344 -10.625 1 95.75 93 HIS A O 1
ATOM 763 N N . TRP A 1 94 ? -5.754 -7.355 -12.336 1 93.81 94 TRP A N 1
ATOM 764 C CA . TRP A 1 94 ? -6.805 -8.352 -12.523 1 93.81 94 TRP A CA 1
ATOM 765 C C . TRP A 1 94 ? -6.934 -9.25 -11.297 1 93.81 94 TRP A C 1
ATOM 767 O O . TRP A 1 94 ? -8.039 -9.484 -10.812 1 93.81 94 TRP A O 1
ATOM 777 N N . LEU A 1 95 ? -5.84 -9.75 -10.836 1 94.44 95 LEU A N 1
ATOM 778 C CA . LEU A 1 95 ? -5.824 -10.57 -9.633 1 94.44 95 LEU A CA 1
ATOM 779 C C . LEU A 1 95 ? -6.473 -9.836 -8.461 1 94.44 95 LEU A C 1
ATOM 781 O O . LEU A 1 95 ? -7.297 -10.406 -7.742 1 94.44 95 LEU A O 1
ATOM 785 N N . LEU A 1 96 ? -6.133 -8.539 -8.305 1 94.81 96 LEU A N 1
ATOM 786 C CA . LEU A 1 96 ? -6.629 -7.723 -7.207 1 94.81 96 LEU A CA 1
ATOM 787 C C . LEU A 1 96 ? -8.133 -7.492 -7.336 1 94.81 96 LEU A C 1
ATOM 789 O O . LEU A 1 96 ? -8.82 -7.289 -6.332 1 94.81 96 LEU A O 1
ATOM 793 N N . ASP A 1 97 ? -8.555 -7.586 -8.531 1 91.56 97 ASP A N 1
ATOM 794 C CA . ASP A 1 97 ? -9.977 -7.387 -8.797 1 91.56 97 ASP A CA 1
ATOM 795 C C . ASP A 1 97 ? -10.75 -8.703 -8.672 1 91.56 97 ASP A C 1
ATOM 797 O O . ASP A 1 97 ? -11.953 -8.742 -8.906 1 91.56 97 ASP A O 1
ATOM 801 N N . GLY A 1 98 ? -10 -9.742 -8.359 1 89.75 98 GLY A N 1
ATOM 802 C CA . GLY A 1 98 ? -10.648 -11.023 -8.164 1 89.75 98 GLY A CA 1
ATOM 803 C C . GLY A 1 98 ? -10.828 -11.805 -9.453 1 89.75 98 GLY A C 1
ATOM 804 O O . GLY A 1 98 ? -11.656 -12.719 -9.516 1 89.75 98 GLY A O 1
ATOM 805 N N . ILE A 1 99 ? -10.148 -11.375 -10.422 1 89.12 99 ILE A N 1
ATOM 806 C CA . ILE A 1 99 ? -10.281 -12.023 -11.727 1 89.12 99 ILE A CA 1
ATOM 807 C C . ILE A 1 99 ? -9.289 -13.172 -11.836 1 89.12 99 ILE A C 1
ATOM 809 O O . ILE A 1 99 ? -8.133 -13.047 -11.414 1 89.12 99 ILE A O 1
ATOM 813 N N . ASP A 1 100 ? -9.75 -14.25 -12.469 1 89.56 100 ASP A N 1
ATOM 814 C CA . ASP A 1 100 ? -8.922 -15.43 -12.711 1 89.56 100 ASP A CA 1
ATOM 815 C C . ASP A 1 100 ? -7.977 -15.203 -13.883 1 89.56 100 ASP A C 1
ATOM 817 O O . ASP A 1 100 ? -8.414 -15.133 -15.039 1 89.56 100 ASP A O 1
ATOM 821 N N . LEU A 1 101 ? -6.777 -15.219 -13.602 1 88.75 101 LEU A N 1
ATOM 822 C CA . LEU A 1 101 ? -5.777 -14.914 -14.617 1 88.75 101 LEU A CA 1
ATOM 823 C C . LEU A 1 101 ? -5.715 -16.016 -15.672 1 88.75 101 LEU A C 1
ATOM 825 O O . LEU A 1 101 ? -5.344 -15.766 -16.828 1 88.75 101 LEU A O 1
ATOM 829 N N . ALA A 1 102 ? -5.926 -17.25 -15.281 1 82.31 102 ALA A N 1
ATOM 830 C CA . ALA A 1 102 ? -5.902 -18.375 -16.219 1 82.31 102 ALA A CA 1
ATOM 831 C C . ALA A 1 102 ? -6.984 -18.234 -17.281 1 82.31 102 ALA A C 1
ATOM 833 O O . ALA A 1 102 ? -6.801 -18.656 -18.422 1 82.31 102 ALA A O 1
ATOM 834 N N . VAL A 1 103 ? -8.109 -17.641 -16.891 1 76.69 103 VAL A N 1
ATOM 835 C CA . VAL A 1 103 ? -9.242 -17.484 -17.797 1 76.69 103 VAL A CA 1
ATOM 836 C C . VAL A 1 103 ? -8.938 -16.406 -18.828 1 76.69 103 VAL A C 1
ATOM 838 O O . VAL A 1 103 ? -9.25 -16.562 -20.016 1 76.69 103 VAL A O 1
ATOM 841 N N . ILE A 1 104 ? -8.312 -15.32 -18.438 1 70.44 104 ILE A N 1
ATOM 842 C CA . ILE A 1 104 ? -8.008 -14.211 -19.328 1 70.44 104 ILE A CA 1
ATOM 843 C C . ILE A 1 104 ? -6.902 -14.609 -20.297 1 70.44 104 ILE A C 1
ATOM 845 O O . ILE A 1 104 ? -6.938 -14.25 -21.469 1 70.44 104 ILE A O 1
ATOM 849 N N . GLN A 1 105 ? -5.895 -15.25 -19.812 1 67.44 105 GLN A N 1
ATOM 850 C CA . GLN A 1 105 ? -4.785 -15.68 -20.656 1 67.44 105 GLN A CA 1
ATOM 851 C C . GLN A 1 105 ? -5.258 -16.609 -21.766 1 67.44 105 GLN A C 1
ATOM 853 O O . GLN A 1 105 ? -4.695 -16.625 -22.859 1 67.44 105 GLN A O 1
ATOM 858 N N . LYS A 1 106 ? -6.285 -17.344 -21.469 1 65.44 106 LYS A N 1
ATOM 859 C CA . LYS A 1 106 ? -6.836 -18.266 -22.453 1 65.44 106 LYS A CA 1
ATOM 860 C C . LYS A 1 106 ? -7.75 -17.547 -23.438 1 65.44 106 LYS A C 1
ATOM 862 O O . LYS A 1 106 ? -7.855 -17.938 -24.609 1 65.44 106 LYS A O 1
ATOM 867 N N . HIS A 1 107 ? -8.43 -16.547 -22.922 1 65.31 107 HIS A N 1
ATOM 868 C CA . HIS A 1 107 ? -9.359 -15.852 -23.812 1 65.31 107 HIS A CA 1
ATOM 869 C C . HIS A 1 107 ? -9.117 -14.344 -23.766 1 65.31 107 HIS A C 1
ATOM 871 O O . HIS A 1 107 ? -9.969 -13.586 -23.297 1 65.31 107 HIS A O 1
ATOM 877 N N . PRO A 1 108 ? -7.945 -13.93 -24.125 1 54.97 108 PRO A N 1
ATOM 878 C CA . PRO A 1 108 ? -7.629 -12.5 -24.016 1 54.97 108 PRO A CA 1
ATOM 879 C C . PRO A 1 108 ? -8.641 -11.617 -24.734 1 54.97 108 PRO A C 1
ATOM 881 O O . PRO A 1 108 ? -8.859 -10.469 -24.328 1 54.97 108 PRO A O 1
ATOM 884 N N . GLN A 1 109 ? -9.273 -12.047 -25.797 1 52.91 109 GLN A N 1
ATOM 885 C CA . GLN A 1 109 ? -10.188 -11.281 -26.641 1 52.91 109 GLN A CA 1
ATOM 886 C C . GLN A 1 109 ? -11.469 -10.938 -25.891 1 52.91 109 GLN A C 1
ATOM 888 O O . GLN A 1 109 ? -12.047 -9.867 -26.094 1 52.91 109 GLN A O 1
ATOM 893 N N . ARG A 1 110 ? -12.094 -11.828 -25.312 1 50.78 110 ARG A N 1
ATOM 894 C CA . ARG A 1 110 ? -13.43 -11.633 -24.75 1 50.78 110 ARG A CA 1
ATOM 895 C C . ARG A 1 110 ? -13.391 -10.633 -23.594 1 50.78 110 ARG A C 1
ATOM 897 O O . ARG A 1 110 ? -14.375 -9.922 -23.344 1 50.78 110 ARG A O 1
ATOM 904 N N . TYR A 1 111 ? -12.477 -10.727 -22.781 1 49.62 111 TYR A N 1
ATOM 905 C CA . TYR A 1 111 ? -12.469 -9.883 -21.594 1 49.62 111 TYR A CA 1
ATOM 906 C C . TYR A 1 111 ? -12.195 -8.422 -21.953 1 49.62 111 TYR A C 1
ATOM 908 O O . TYR A 1 111 ? -12.75 -7.512 -21.328 1 49.62 111 TYR A O 1
ATOM 916 N N . TYR A 1 112 ? -11.414 -8.086 -22.969 1 49.97 112 TYR A N 1
ATOM 917 C CA . TYR A 1 112 ? -11.266 -6.691 -23.375 1 49.97 112 TYR A CA 1
ATOM 918 C C . TYR A 1 112 ? -12.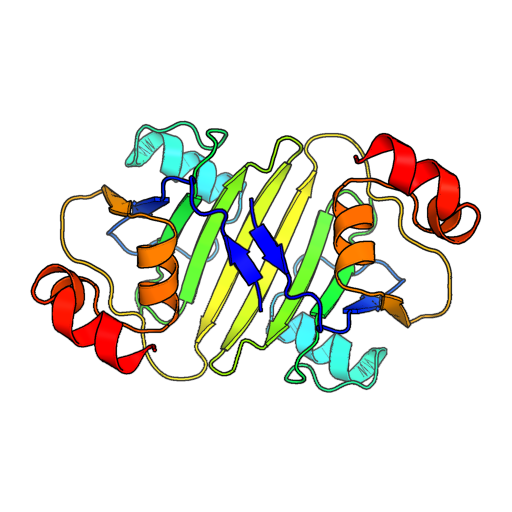594 -6.109 -23.844 1 49.97 112 TYR A C 1
ATOM 920 O O . TYR A 1 112 ? -12.789 -4.895 -23.828 1 49.97 112 TYR A O 1
ATOM 928 N N . ALA A 1 113 ? -13.336 -6.926 -24.312 1 45.88 113 ALA A N 1
ATOM 929 C CA . ALA A 1 113 ? -14.617 -6.445 -24.828 1 45.88 113 ALA A CA 1
ATOM 930 C C . ALA A 1 113 ? -15.5 -5.926 -23.688 1 45.88 113 ALA A C 1
ATOM 932 O O . ALA A 1 113 ? -16.266 -4.98 -23.875 1 45.88 113 ALA A O 1
ATOM 933 N N . ARG A 1 114 ? -15.602 -6.57 -22.531 1 43 114 ARG A N 1
ATOM 934 C CA . ARG A 1 114 ? -16.531 -6.191 -21.469 1 43 114 ARG A CA 1
ATOM 935 C C . ARG A 1 114 ? -15.969 -5.035 -20.641 1 43 114 ARG A C 1
ATOM 937 O O . ARG A 1 114 ? -16.703 -4.391 -19.891 1 43 114 ARG A O 1
ATOM 944 N N . MET A 1 115 ? -14.719 -4.836 -20.578 1 42.69 115 MET A N 1
ATOM 945 C CA . MET A 1 115 ? -14.148 -3.721 -19.828 1 42.69 115 MET A CA 1
ATOM 946 C C . MET A 1 115 ? -14.211 -2.432 -20.641 1 42.69 115 MET A C 1
ATOM 948 O O . MET A 1 115 ? -13.844 -1.363 -20.141 1 42.69 115 MET A O 1
ATOM 952 N N . SER A 1 116 ? -14.492 -2.482 -21.875 1 35.28 116 SER A N 1
ATOM 953 C CA . SER A 1 116 ? -14.758 -1.264 -22.625 1 35.28 116 SER A CA 1
ATOM 954 C C . SER A 1 116 ? -16.156 -0.719 -22.328 1 35.28 116 SER A C 1
ATOM 956 O O . SER A 1 116 ? -17.109 -1.486 -22.156 1 35.28 116 SER A O 1
ATOM 958 N N . MET B 1 1 ? 6.254 4.285 -8.531 1 92.5 1 MET B N 1
ATOM 959 C CA . MET B 1 1 ? 5.797 2.904 -8.43 1 92.5 1 MET B CA 1
ATOM 960 C C . MET B 1 1 ? 4.285 2.816 -8.633 1 92.5 1 MET B C 1
ATOM 962 O O . MET B 1 1 ? 3.805 1.976 -9.398 1 92.5 1 MET B O 1
ATOM 966 N N . PHE B 1 2 ? 3.498 3.691 -8.102 1 94.19 2 PHE B N 1
ATOM 967 C CA . PHE B 1 2 ? 2.057 3.775 -8.297 1 94.19 2 PHE B CA 1
ATOM 968 C C . PHE B 1 2 ? 1.568 5.207 -8.125 1 94.19 2 PHE B C 1
ATOM 970 O O . PHE B 1 2 ? 2.311 6.07 -7.652 1 94.19 2 PHE B O 1
ATOM 977 N N . ARG B 1 3 ? 0.369 5.41 -8.555 1 94.62 3 ARG B N 1
ATOM 978 C CA . ARG B 1 3 ? -0.275 6.715 -8.414 1 94.62 3 ARG B CA 1
ATOM 979 C C . ARG B 1 3 ? -1.716 6.562 -7.938 1 94.62 3 ARG B C 1
ATOM 981 O O . ARG B 1 3 ? -2.445 5.691 -8.414 1 94.62 3 ARG B O 1
ATOM 988 N N . PHE B 1 4 ? -2.008 7.465 -7.031 1 96.38 4 PHE B N 1
ATOM 989 C CA . PHE B 1 4 ? -3.387 7.484 -6.555 1 96.38 4 PHE B CA 1
ATOM 990 C C . PHE B 1 4 ? -4.293 8.203 -7.543 1 96.38 4 PHE B C 1
ATOM 992 O O . PHE B 1 4 ? -3.846 9.102 -8.258 1 96.38 4 PHE B O 1
ATOM 999 N N . ASP B 1 5 ? -5.523 7.844 -7.516 1 94.69 5 ASP B N 1
ATOM 1000 C CA . ASP B 1 5 ? -6.496 8.5 -8.383 1 94.69 5 ASP B CA 1
ATOM 1001 C C . ASP B 1 5 ? -6.609 9.992 -8.047 1 94.69 5 ASP B C 1
ATOM 1003 O O . ASP B 1 5 ? -6.68 10.359 -6.871 1 94.69 5 ASP B O 1
ATOM 1007 N N . GLU B 1 6 ? -6.641 10.797 -8.969 1 90.44 6 GLU B N 1
ATOM 1008 C CA . GLU B 1 6 ? -6.602 12.242 -8.812 1 90.44 6 GLU B CA 1
ATOM 1009 C C . GLU B 1 6 ? -7.832 12.75 -8.055 1 90.44 6 GLU B C 1
ATOM 1011 O O . GLU B 1 6 ? -7.754 13.742 -7.328 1 90.44 6 GLU B O 1
ATOM 1016 N N . GLY B 1 7 ? -8.969 12.18 -8.094 1 89.69 7 GLY B N 1
ATOM 1017 C CA . GLY B 1 7 ? -10.203 12.672 -7.504 1 89.69 7 GLY B CA 1
ATOM 1018 C C . GLY B 1 7 ? -10.391 12.266 -6.055 1 89.69 7 GLY B C 1
ATOM 1019 O O . GLY B 1 7 ? -11.328 12.703 -5.395 1 89.69 7 GLY B O 1
ATOM 1020 N N . LEU B 1 8 ? -9.414 11.633 -5.488 1 93.81 8 LEU B N 1
ATOM 1021 C CA . LEU B 1 8 ? -9.539 11.148 -4.117 1 93.81 8 LEU B CA 1
ATOM 1022 C C . LEU B 1 8 ? -9.234 12.266 -3.123 1 93.81 8 LEU B C 1
ATOM 1024 O O . LEU B 1 8 ? -8.305 13.055 -3.326 1 93.81 8 LEU B O 1
ATOM 1028 N N . LYS B 1 9 ? -10.039 12.352 -2.16 1 95.75 9 LYS B N 1
ATOM 1029 C CA . LYS B 1 9 ? -9.719 13.219 -1.029 1 95.75 9 LYS B CA 1
ATOM 1030 C C . LYS B 1 9 ? -8.766 12.523 -0.06 1 95.75 9 LYS B C 1
ATOM 1032 O O . LYS B 1 9 ? -8.859 11.312 0.15 1 95.75 9 LYS B O 1
ATOM 1037 N N . VAL B 1 10 ? -7.895 13.297 0.512 1 97.56 10 VAL B N 1
ATOM 1038 C CA . VAL B 1 10 ? -6.895 12.758 1.43 1 97.56 10 VAL B CA 1
ATOM 1039 C C . VAL B 1 10 ? -6.992 13.469 2.775 1 97.56 10 VAL B C 1
ATOM 1041 O O . VAL B 1 10 ? -6.988 14.703 2.834 1 97.56 10 VAL B O 1
ATOM 1044 N N . TYR B 1 11 ? -7.172 12.734 3.822 1 97.75 11 TYR B N 1
ATOM 1045 C CA . TYR B 1 11 ? -7.176 13.266 5.18 1 97.75 11 TYR B CA 1
ATOM 1046 C C . TYR B 1 11 ? -5.934 12.82 5.941 1 97.75 11 TYR B C 1
ATOM 1048 O O . TYR B 1 11 ? -5.684 11.625 6.094 1 97.75 11 TYR B O 1
ATOM 1056 N N . LEU B 1 12 ? -5.207 13.758 6.414 1 97.25 12 LEU B N 1
ATOM 1057 C CA . LEU B 1 12 ? -3.965 13.492 7.133 1 97.25 12 LEU B CA 1
ATOM 1058 C C . LEU B 1 12 ? -4.137 13.742 8.625 1 97.25 12 LEU B C 1
ATOM 1060 O O . LEU B 1 12 ? -4.594 14.82 9.031 1 97.25 12 LEU B O 1
ATOM 1064 N N . HIS B 1 13 ? -3.91 12.734 9.391 1 97.06 13 HIS B N 1
ATOM 1065 C CA . HIS B 1 13 ? -3.902 12.883 10.844 1 97.06 13 HIS B CA 1
ATOM 1066 C C . HIS B 1 13 ? -2.613 13.539 11.328 1 97.06 13 HIS B C 1
ATOM 1068 O O . HIS B 1 13 ? -1.524 12.992 11.133 1 97.06 13 HIS B O 1
ATOM 1074 N N . ARG B 1 14 ? -2.672 14.555 11.969 1 94.31 14 ARG B N 1
ATOM 1075 C CA . ARG B 1 14 ? -1.521 15.406 12.258 1 94.31 14 ARG B CA 1
ATOM 1076 C C . ARG B 1 14 ? -0.594 14.75 13.273 1 94.31 14 ARG B C 1
ATOM 1078 O O . ARG B 1 14 ? 0.623 14.719 13.078 1 94.31 14 ARG B O 1
ATOM 1085 N N . ASP B 1 15 ? -1.114 14.234 14.383 1 94.62 15 ASP B N 1
ATOM 1086 C CA . ASP B 1 15 ? -0.31 13.688 15.477 1 94.62 15 ASP B CA 1
ATOM 1087 C C . ASP B 1 15 ? 0.251 12.312 15.109 1 94.62 15 ASP B C 1
ATOM 1089 O O . ASP B 1 15 ? -0.404 11.539 14.414 1 94.62 15 ASP B O 1
ATOM 1093 N N . PRO B 1 16 ? 1.449 12.039 15.578 1 95.62 16 PRO B N 1
ATOM 1094 C CA . PRO B 1 16 ? 2.002 10.703 15.344 1 95.62 16 PRO B CA 1
ATOM 1095 C C . PRO B 1 16 ? 1.134 9.594 15.938 1 95.62 16 PRO B C 1
ATOM 1097 O O . PRO B 1 16 ? 0.512 9.789 16.984 1 95.62 16 PRO B O 1
ATOM 1100 N N . VAL B 1 17 ? 1.115 8.484 15.258 1 96.81 17 VAL B N 1
ATOM 1101 C CA . VAL B 1 17 ? 0.353 7.348 15.773 1 96.81 17 VAL B CA 1
ATOM 1102 C C . VAL B 1 17 ? 1.288 6.168 16.031 1 96.81 17 VAL B C 1
ATOM 1104 O O . VAL B 1 17 ? 2.428 6.16 15.555 1 96.81 17 VAL B O 1
ATOM 1107 N N . ASP B 1 18 ? 0.805 5.191 16.859 1 95.69 18 ASP B N 1
ATOM 1108 C CA . ASP B 1 18 ? 1.513 3.93 17.062 1 95.69 18 ASP B CA 1
ATOM 1109 C C . ASP B 1 18 ? 1.481 3.076 15.797 1 95.69 18 ASP B C 1
ATOM 1111 O O . ASP B 1 18 ? 0.42 2.602 15.391 1 95.69 18 ASP B O 1
ATOM 1115 N N . PHE B 1 19 ? 2.533 2.85 15.203 1 94.81 19 PHE B N 1
ATOM 1116 C CA . PHE B 1 19 ? 2.609 2.244 13.883 1 94.81 19 PHE B CA 1
ATOM 1117 C C . PHE B 1 19 ? 2.455 0.73 13.969 1 94.81 19 PHE B C 1
ATOM 1119 O O . PHE B 1 19 ? 2.473 0.039 12.945 1 94.81 19 PHE B O 1
ATOM 1126 N N . ARG B 1 20 ? 2.178 0.202 15.117 1 92.56 20 ARG B N 1
ATOM 1127 C CA . ARG B 1 20 ? 1.76 -1.188 15.266 1 92.56 20 ARG B CA 1
ATOM 1128 C C . ARG B 1 20 ? 0.291 -1.36 14.891 1 92.56 20 ARG B C 1
ATOM 1130 O O . ARG B 1 20 ? -0.169 -2.48 14.656 1 92.56 20 ARG B O 1
ATOM 1137 N N . MET B 1 21 ? -0.392 -0.253 14.82 1 95.75 21 MET B N 1
ATOM 1138 C CA . MET B 1 21 ? -1.806 -0.296 14.453 1 95.75 21 MET B CA 1
ATOM 1139 C C . MET B 1 21 ? -1.982 -0.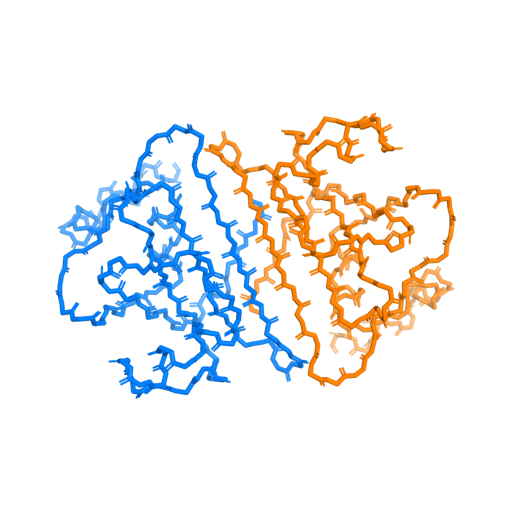751 13.008 1 95.75 21 MET B C 1
ATOM 1141 O O . MET B 1 21 ? -1.313 -0.243 12.109 1 95.75 21 MET B O 1
ATOM 1145 N N . GLY B 1 22 ? -2.834 -1.699 12.898 1 96.75 22 GLY B N 1
ATOM 1146 C CA . GLY B 1 22 ? -3.207 -2.172 11.578 1 96.75 22 GLY B CA 1
ATOM 1147 C C . GLY B 1 22 ? -4.496 -1.562 11.062 1 96.75 22 GLY B C 1
ATOM 1148 O O . GLY B 1 22 ? -4.875 -0.462 11.477 1 96.75 22 GLY B O 1
ATOM 1149 N N . ILE B 1 23 ? -5.07 -2.242 10.133 1 97.38 23 ILE B N 1
ATOM 1150 C CA . ILE B 1 23 ? -6.273 -1.753 9.469 1 97.38 23 ILE B CA 1
ATOM 1151 C C . ILE B 1 23 ? -7.355 -1.463 10.508 1 97.38 23 ILE B C 1
ATOM 1153 O O . ILE B 1 23 ? -7.945 -0.379 10.508 1 97.38 23 ILE B O 1
ATOM 1157 N N . ASN B 1 24 ? -7.594 -2.391 11.43 1 96.62 24 ASN B N 1
ATOM 1158 C CA . ASN B 1 24 ? -8.648 -2.215 12.422 1 96.62 24 ASN B CA 1
ATOM 1159 C C . ASN B 1 24 ? -8.359 -1.035 13.344 1 96.62 24 ASN B C 1
ATOM 1161 O O . ASN B 1 24 ? -9.219 -0.179 13.547 1 96.62 24 ASN B O 1
ATOM 1165 N N . GLY B 1 25 ? -7.215 -0.991 13.859 1 97.38 25 GLY B N 1
ATOM 1166 C CA . GLY B 1 25 ? -6.84 0.095 14.75 1 97.38 25 GLY B CA 1
ATOM 1167 C C . GLY B 1 25 ? -6.93 1.461 14.094 1 97.38 25 GLY B C 1
ATOM 1168 O O . GLY B 1 25 ? -7.457 2.404 14.688 1 97.38 25 GLY B O 1
ATOM 1169 N N . LEU B 1 26 ? -6.434 1.586 12.867 1 98 26 LEU B N 1
ATOM 1170 C CA . LEU B 1 26 ? -6.449 2.865 12.172 1 98 26 LEU B CA 1
ATOM 1171 C C . LEU B 1 26 ? -7.867 3.252 11.773 1 98 26 LEU B C 1
ATOM 1173 O O . LEU B 1 26 ? -8.211 4.434 11.758 1 98 26 LEU B O 1
ATOM 1177 N N . SER B 1 27 ? -8.711 2.209 11.484 1 97.75 27 SER B N 1
ATOM 1178 C CA . SER B 1 27 ? -10.109 2.484 11.164 1 97.75 27 SER B CA 1
ATOM 1179 C C . SER B 1 27 ? -10.836 3.117 12.352 1 97.75 27 SER B C 1
ATOM 1181 O O . SER B 1 27 ? -11.633 4.035 12.18 1 97.75 27 SER B O 1
ATOM 1183 N N . ILE B 1 28 ? -10.555 2.582 13.508 1 97.25 28 ILE B N 1
ATOM 1184 C CA . ILE B 1 28 ? -11.133 3.125 14.734 1 97.25 28 ILE B CA 1
ATOM 1185 C C . ILE B 1 28 ? -10.68 4.57 14.922 1 97.25 28 ILE B C 1
ATOM 1187 O O . ILE B 1 28 ? -11.477 5.438 15.273 1 97.25 28 ILE B O 1
ATOM 1191 N N . LEU B 1 29 ? -9.43 4.855 14.695 1 96.75 29 LEU B N 1
ATOM 1192 C CA . LEU B 1 29 ? -8.891 6.203 14.812 1 96.75 29 LEU B CA 1
ATOM 1193 C C . LEU B 1 29 ? -9.578 7.156 13.844 1 96.75 29 LEU B C 1
ATOM 1195 O O . LEU B 1 29 ? -9.914 8.289 14.203 1 96.75 29 LEU B O 1
ATOM 1199 N N . VAL B 1 30 ? -9.773 6.766 12.547 1 97.56 30 VAL B N 1
ATOM 1200 C CA . VAL B 1 30 ? -10.461 7.559 11.531 1 97.56 30 VAL B CA 1
ATOM 1201 C C . VAL B 1 30 ? -11.859 7.926 12.031 1 97.56 30 VAL B C 1
ATOM 1203 O O . VAL B 1 30 ? -12.281 9.078 11.914 1 97.56 30 VAL B O 1
ATOM 1206 N N . GLU B 1 31 ? -12.492 6.938 12.664 1 96.88 31 GLU B N 1
ATOM 1207 C CA . GLU B 1 31 ? -13.867 7.129 13.125 1 96.88 31 GLU B CA 1
ATOM 1208 C C . GLU B 1 31 ? -13.906 8.016 14.367 1 96.88 31 GLU B C 1
ATOM 1210 O O . GLU B 1 31 ? -14.703 8.953 14.445 1 96.88 31 GLU B O 1
ATOM 1215 N N . GLN B 1 32 ? -13.078 7.793 15.281 1 94.62 32 GLN B N 1
ATOM 1216 C CA . GLN B 1 32 ? -13.188 8.422 16.594 1 94.62 32 GLN B CA 1
ATOM 1217 C C . GLN B 1 32 ? -12.422 9.742 16.641 1 94.62 32 GLN B C 1
ATOM 1219 O O . GLN B 1 32 ? -12.906 10.734 17.188 1 94.62 32 GLN B O 1
ATOM 1224 N N . ALA B 1 33 ? -11.258 9.797 16.125 1 92.62 33 ALA B N 1
ATOM 1225 C CA . ALA B 1 33 ? -10.422 10.992 16.219 1 92.62 33 ALA B CA 1
ATOM 1226 C C . ALA B 1 33 ? -10.703 11.953 15.055 1 92.62 33 ALA B C 1
ATOM 1228 O O . ALA B 1 33 ? -10.773 13.164 15.25 1 92.62 33 ALA B O 1
ATOM 1229 N N . MET B 1 34 ? -10.891 11.414 13.922 1 93.44 34 MET B N 1
ATOM 1230 C CA . MET B 1 34 ? -11.094 12.266 12.75 1 93.44 34 MET B CA 1
ATOM 1231 C C . MET B 1 34 ? -12.578 12.453 12.469 1 93.44 34 MET B C 1
ATOM 1233 O O . MET B 1 34 ? -12.961 13.344 11.703 1 93.44 34 MET B O 1
ATOM 1237 N N . ARG B 1 35 ? -13.516 11.516 13.055 1 94.81 35 ARG B N 1
ATOM 1238 C CA . ARG B 1 35 ? -14.969 11.57 12.914 1 94.81 35 ARG B CA 1
ATOM 1239 C C . ARG B 1 35 ? -15.383 11.414 11.453 1 94.81 35 ARG B C 1
ATOM 1241 O O . ARG B 1 35 ? -16.219 12.172 10.953 1 94.81 35 ARG B O 1
ATOM 1248 N N . LEU B 1 36 ? -14.711 10.555 10.758 1 95.44 36 LEU B N 1
ATOM 1249 C CA . LEU B 1 36 ? -15 10.227 9.367 1 95.44 36 LEU B CA 1
ATOM 1250 C C . LEU B 1 36 ? -15.289 8.742 9.20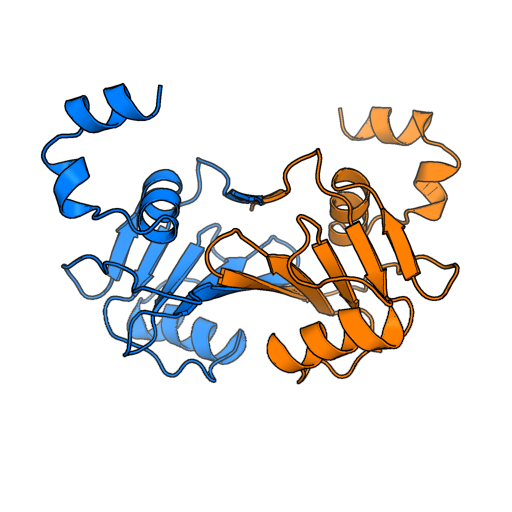3 1 95.44 36 LEU B C 1
ATOM 1252 O O . LEU B 1 36 ? -15.016 7.949 10.109 1 95.44 36 LEU B O 1
ATOM 1256 N N . ASN B 1 37 ? -15.867 8.344 8.133 1 96.81 37 ASN B N 1
ATOM 1257 C CA . ASN B 1 37 ? -16.125 6.945 7.789 1 96.81 37 ASN B CA 1
ATOM 1258 C C . ASN B 1 37 ? -14.93 6.324 7.062 1 96.81 37 ASN B C 1
ATOM 1260 O O . ASN B 1 37 ? -14.586 6.746 5.961 1 96.81 37 ASN B O 1
ATOM 1264 N N . PRO B 1 38 ? -14.336 5.371 7.617 1 96.38 38 PRO B N 1
ATOM 1265 C CA . PRO B 1 38 ? -13.156 4.758 7.008 1 96.38 38 PRO B CA 1
ATOM 1266 C C . PRO B 1 38 ? -13.445 4.129 5.648 1 96.38 38 PRO B C 1
ATOM 1268 O O . PRO B 1 38 ? -12.523 3.828 4.891 1 96.38 38 PRO B O 1
ATOM 1271 N N . MET B 1 39 ? -14.703 3.896 5.344 1 95 39 MET B N 1
ATOM 1272 C CA . MET B 1 39 ? -15.062 3.227 4.098 1 95 39 MET B CA 1
ATOM 1273 C C . MET B 1 39 ? -15.438 4.238 3.025 1 95 39 MET B C 1
ATOM 1275 O O . MET B 1 39 ? -15.914 3.865 1.95 1 95 39 MET B O 1
ATOM 1279 N N . THR B 1 40 ? -15.289 5.484 3.365 1 94.31 40 THR B N 1
ATOM 1280 C CA . THR B 1 40 ? -15.469 6.52 2.354 1 94.31 40 THR B CA 1
ATOM 1281 C C . THR B 1 40 ? -14.352 6.453 1.312 1 94.31 40 THR B C 1
ATOM 1283 O O . THR B 1 40 ? -13.242 6 1.605 1 94.31 40 THR B O 1
ATOM 1286 N N . SER B 1 41 ? -14.711 6.82 0.116 1 91.94 41 SER B N 1
ATOM 1287 C CA . SER B 1 41 ? -13.719 6.883 -0.951 1 91.94 41 SER B CA 1
ATOM 1288 C C . SER B 1 41 ? -12.703 7.988 -0.695 1 91.94 41 SER B C 1
ATOM 1290 O O . SER B 1 41 ? -12.766 9.055 -1.307 1 91.94 41 SER B O 1
ATOM 1292 N N . ALA B 1 42 ? -11.805 7.805 0.138 1 97 42 ALA B N 1
ATOM 1293 C CA . ALA B 1 42 ? -10.75 8.727 0.554 1 97 42 ALA B CA 1
ATOM 1294 C C . ALA B 1 42 ? -9.539 7.973 1.097 1 97 42 ALA B C 1
ATOM 1296 O O . ALA B 1 42 ? -9.602 6.754 1.298 1 97 42 ALA B O 1
ATOM 1297 N N . LEU B 1 43 ? -8.492 8.703 1.249 1 98.38 43 LEU B N 1
ATOM 1298 C CA . LEU B 1 43 ? -7.289 8.164 1.865 1 98.38 43 LEU B CA 1
ATOM 1299 C C . LEU B 1 43 ? -7.043 8.805 3.229 1 98.38 43 LEU B C 1
ATOM 1301 O O . LEU B 1 43 ? -7.23 10.008 3.396 1 98.38 43 LEU B O 1
ATOM 1305 N N . PHE B 1 44 ? -6.684 8.055 4.199 1 98.56 44 PHE B N 1
ATOM 1306 C CA . PHE B 1 44 ? -6.328 8.531 5.531 1 98.56 44 PHE B CA 1
ATOM 1307 C C . PHE B 1 44 ? -4.848 8.305 5.809 1 98.56 44 PHE B C 1
ATOM 1309 O O . PHE B 1 44 ? -4.371 7.164 5.766 1 98.56 44 PHE B O 1
ATOM 1316 N N . VAL B 1 45 ? -4.145 9.297 6.141 1 98.5 45 VAL B N 1
ATOM 1317 C CA . VAL B 1 45 ? -2.688 9.266 6.191 1 98.5 45 VAL B CA 1
ATOM 1318 C C . VAL B 1 45 ? -2.215 9.453 7.633 1 98.5 45 VAL B C 1
ATOM 1320 O O . VAL B 1 45 ? -2.67 10.367 8.328 1 98.5 45 VAL B O 1
ATOM 1323 N N . PHE B 1 46 ? -1.324 8.641 8.039 1 98.12 46 PHE B N 1
ATOM 1324 C CA . PHE B 1 46 ? -0.773 8.664 9.391 1 98.12 46 PHE B CA 1
ATOM 1325 C C . PHE B 1 46 ? 0.75 8.641 9.352 1 98.12 46 PHE B C 1
ATOM 1327 O O . PHE B 1 46 ? 1.345 8.008 8.477 1 98.12 46 PHE B O 1
ATOM 1334 N N . GLY B 1 47 ? 1.347 9.266 10.266 1 97.44 47 GLY B N 1
ATOM 1335 C CA . GLY B 1 47 ? 2.795 9.25 10.398 1 97.44 47 GLY B CA 1
ATOM 1336 C C . GLY B 1 47 ? 3.264 8.773 11.758 1 97.44 47 GLY B C 1
ATOM 1337 O O . GLY B 1 47 ? 2.523 8.859 12.742 1 97.44 47 GLY B O 1
ATOM 1338 N N . ASN B 1 48 ? 4.438 8.133 11.742 1 96.75 48 ASN B N 1
ATOM 1339 C CA . ASN B 1 48 ? 5.02 7.793 13.031 1 96.75 48 ASN B CA 1
ATOM 1340 C C . ASN B 1 48 ? 5.727 8.984 13.664 1 96.75 48 ASN B C 1
ATOM 1342 O O . ASN B 1 48 ? 5.816 10.055 13.062 1 96.75 48 ASN B O 1
ATOM 1346 N N . ARG B 1 49 ? 6.188 8.844 14.852 1 95.62 49 ARG B N 1
ATOM 1347 C CA . ARG B 1 49 ? 6.785 9.938 15.609 1 95.62 49 ARG B CA 1
ATOM 1348 C C . ARG B 1 49 ? 8.023 10.484 14.898 1 95.62 49 ARG B C 1
ATOM 1350 O O . ARG B 1 49 ? 8.203 11.695 14.789 1 95.62 49 ARG B O 1
ATOM 1357 N N . ARG B 1 50 ? 8.875 9.672 14.383 1 95.12 50 ARG B N 1
ATOM 1358 C CA . ARG B 1 50 ? 10.133 10.062 13.75 1 95.12 50 ARG B CA 1
ATOM 1359 C C . ARG B 1 50 ? 9.891 10.633 12.352 1 95.12 50 ARG B C 1
ATOM 1361 O O . ARG B 1 50 ? 10.781 11.234 11.758 1 95.12 50 ARG B O 1
ATOM 1368 N N . ARG B 1 51 ? 8.766 10.352 11.812 1 95.44 51 ARG B N 1
ATOM 1369 C CA . ARG B 1 51 ? 8.336 10.828 10.508 1 95.44 51 ARG B CA 1
ATOM 1370 C C . ARG B 1 51 ? 9.172 10.211 9.391 1 95.44 51 ARG B C 1
ATOM 1372 O O . ARG B 1 51 ? 9.469 10.867 8.391 1 95.44 51 ARG B O 1
ATOM 1379 N N . ASP B 1 52 ? 9.625 9.016 9.641 1 96.62 52 ASP B N 1
ATOM 1380 C CA . ASP B 1 52 ? 10.328 8.273 8.602 1 96.62 52 ASP B CA 1
ATOM 1381 C C . ASP B 1 52 ? 9.453 7.152 8.039 1 96.62 52 ASP B C 1
ATOM 1383 O O . ASP B 1 52 ? 9.898 6.387 7.18 1 96.62 52 ASP B O 1
ATOM 1387 N N . ARG B 1 53 ? 8.234 7.008 8.578 1 97.19 53 ARG B N 1
ATOM 1388 C CA . ARG B 1 53 ? 7.258 6.039 8.094 1 97.19 53 ARG B CA 1
ATOM 1389 C C . ARG B 1 53 ? 5.879 6.676 7.945 1 97.19 53 ARG B C 1
ATOM 1391 O O . ARG B 1 53 ? 5.508 7.551 8.734 1 97.19 53 ARG B O 1
ATOM 1398 N N . ILE B 1 54 ? 5.191 6.27 6.984 1 97.94 54 ILE B N 1
ATOM 1399 C CA . ILE B 1 54 ? 3.83 6.723 6.734 1 97.94 54 ILE B CA 1
ATOM 1400 C C . ILE B 1 54 ? 2.928 5.523 6.453 1 97.94 54 ILE B C 1
ATOM 1402 O O . ILE B 1 54 ? 3.346 4.562 5.801 1 97.94 54 ILE B O 1
ATOM 1406 N N . LYS B 1 55 ? 1.741 5.516 6.984 1 98.56 55 LYS B N 1
ATOM 1407 C CA . LYS B 1 55 ? 0.691 4.57 6.617 1 98.56 55 LYS B CA 1
ATOM 1408 C C . LYS B 1 55 ? -0.47 5.281 5.926 1 98.56 55 LYS B C 1
ATOM 1410 O O . LYS B 1 55 ? -0.862 6.379 6.328 1 98.56 55 LYS B O 1
ATOM 1415 N N . ILE B 1 56 ? -1 4.707 4.922 1 98.62 56 ILE B N 1
ATOM 1416 C CA . ILE B 1 56 ? -2.182 5.203 4.227 1 98.62 56 ILE B CA 1
ATOM 1417 C C . ILE B 1 56 ? -3.27 4.133 4.227 1 98.62 56 ILE B C 1
ATOM 1419 O O . ILE B 1 56 ? -3.066 3.031 3.713 1 98.62 56 ILE B O 1
ATOM 1423 N N . LEU B 1 57 ? -4.367 4.473 4.828 1 98.5 57 LEU B N 1
ATOM 1424 C CA . LEU B 1 57 ? -5.531 3.598 4.871 1 98.5 57 LEU B CA 1
ATOM 1425 C C . LEU B 1 57 ? -6.578 4.035 3.848 1 98.5 57 LEU B C 1
ATOM 1427 O O . LEU B 1 57 ? -6.848 5.227 3.705 1 98.5 57 LEU B O 1
ATOM 1431 N N . GLY B 1 58 ? -7.121 3.158 3.111 1 97.88 58 GLY B N 1
ATOM 1432 C CA . GLY B 1 58 ? -8.188 3.439 2.166 1 97.88 58 GLY B CA 1
ATOM 1433 C C . GLY B 1 58 ? -9.109 2.258 1.939 1 97.88 58 GLY B C 1
ATOM 1434 O O . GLY B 1 58 ? -8.75 1.115 2.229 1 97.88 58 GLY B O 1
ATOM 1435 N N . TRP B 1 59 ? -10.273 2.572 1.423 1 96.12 59 TRP B N 1
ATOM 1436 C CA . TRP B 1 59 ? -11.266 1.559 1.087 1 96.12 59 TRP B CA 1
ATOM 1437 C C . TRP B 1 59 ? -11.359 1.365 -0.423 1 96.12 59 TRP B C 1
ATOM 1439 O O . TRP B 1 59 ? -11.57 2.326 -1.167 1 96.12 59 TRP B O 1
ATOM 1449 N N . GLY B 1 60 ? -11.195 0.104 -0.848 1 92.12 60 GLY B N 1
ATOM 1450 C CA . GLY B 1 60 ? -11.203 -0.197 -2.27 1 92.12 60 GLY B CA 1
ATOM 1451 C C . GLY B 1 60 ? -12.492 -0.838 -2.736 1 92.12 60 GLY B C 1
ATOM 1452 O O . GLY B 1 60 ? -12.492 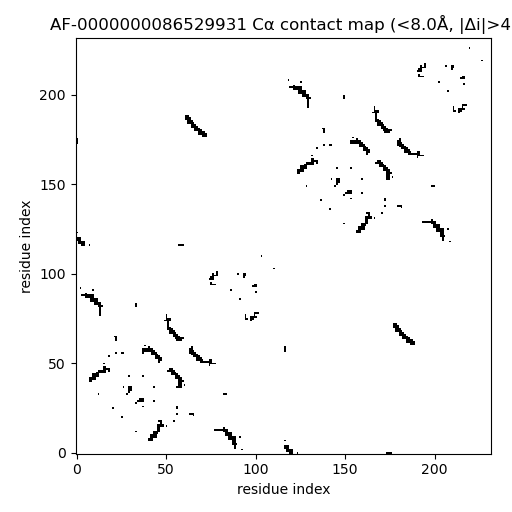-1.641 -3.674 1 92.12 60 GLY B O 1
ATOM 1453 N N . GLY B 1 61 ? -13.602 -0.609 -2.08 1 89.5 61 GLY B N 1
ATOM 1454 C CA . GLY B 1 61 ? -14.891 -1.119 -2.502 1 89.5 61 GLY B CA 1
ATOM 1455 C C . GLY B 1 61 ? -15.148 -2.545 -2.053 1 89.5 61 GLY B C 1
ATOM 1456 O O . GLY B 1 61 ? -16.281 -2.908 -1.732 1 89.5 61 GLY B O 1
ATOM 1457 N N . ASN B 1 62 ? -14.109 -3.355 -2.092 1 92.19 62 ASN B N 1
ATOM 1458 C CA . ASN B 1 62 ? -14.289 -4.75 -1.697 1 92.19 62 ASN B CA 1
ATOM 1459 C C . ASN B 1 62 ? -13.391 -5.117 -0.52 1 92.19 62 ASN B C 1
ATOM 1461 O O . ASN B 1 62 ? -13.344 -6.277 -0.104 1 92.19 62 ASN B O 1
ATOM 1465 N N . GLY B 1 63 ? -12.719 -4.18 -0.007 1 95 63 GLY B N 1
ATOM 1466 C CA . GLY B 1 63 ? -11.828 -4.414 1.116 1 95 63 GLY B CA 1
ATOM 1467 C C . GLY B 1 63 ? -10.898 -3.25 1.393 1 95 63 GLY B C 1
ATOM 1468 O O . GLY B 1 63 ? -10.805 -2.316 0.591 1 95 63 GLY B O 1
ATOM 1469 N N . PHE B 1 64 ? -10.172 -3.377 2.504 1 97.5 64 PHE B N 1
ATOM 1470 C CA . PHE B 1 64 ? -9.297 -2.287 2.926 1 97.5 64 PHE B CA 1
ATOM 1471 C C . PHE B 1 64 ? -7.914 -2.432 2.307 1 97.5 64 PHE B C 1
ATOM 1473 O O . PHE B 1 64 ? -7.414 -3.547 2.143 1 97.5 64 PHE B O 1
ATOM 1480 N N . TRP B 1 65 ? -7.305 -1.335 1.974 1 98.19 65 TRP B N 1
ATOM 1481 C CA . TRP B 1 65 ? -5.883 -1.202 1.669 1 98.19 65 TRP B CA 1
ATOM 1482 C C . TRP B 1 65 ? -5.141 -0.537 2.82 1 98.19 65 TRP B C 1
ATOM 1484 O O . TRP B 1 65 ? -5.629 0.43 3.41 1 98.19 65 TRP B O 1
ATOM 1494 N N . LEU B 1 66 ? -4.051 -1.046 3.143 1 98.5 66 LEU B N 1
ATOM 1495 C CA . LEU B 1 66 ? -3.084 -0.389 4.016 1 98.5 66 LEU B CA 1
ATOM 1496 C C . LEU B 1 66 ? -1.712 -0.316 3.354 1 98.5 66 LEU B C 1
ATOM 1498 O O . LEU B 1 66 ? -1.085 -1.348 3.1 1 98.5 66 LEU B O 1
ATOM 1502 N N . LEU B 1 67 ? -1.285 0.856 3.037 1 98.62 67 LEU B N 1
ATOM 1503 C CA . LEU B 1 67 ? 0.032 1.082 2.453 1 98.62 67 LEU B CA 1
ATOM 1504 C C . LEU B 1 67 ? 1.009 1.604 3.5 1 98.62 67 LEU B C 1
ATOM 1506 O O . LEU B 1 67 ? 0.681 2.52 4.258 1 98.62 67 LEU B O 1
ATOM 1510 N N . LEU B 1 68 ? 2.102 1.029 3.562 1 98.19 68 LEU B N 1
ATOM 1511 C CA . LEU B 1 68 ? 3.184 1.493 4.426 1 98.19 68 LEU B CA 1
ATOM 1512 C C . LEU B 1 68 ? 4.406 1.878 3.602 1 98.19 68 LEU B C 1
ATOM 1514 O O . LEU B 1 68 ? 4.852 1.109 2.746 1 98.19 68 LEU B O 1
ATOM 1518 N N . LYS B 1 69 ? 4.875 3.039 3.783 1 97.69 69 LYS B N 1
ATOM 1519 C CA . LYS B 1 69 ? 6.152 3.463 3.217 1 97.69 69 LYS B CA 1
ATOM 1520 C C . LYS B 1 69 ? 7.184 3.721 4.316 1 97.69 69 LYS B C 1
ATOM 1522 O O . LYS B 1 69 ? 6.902 4.438 5.281 1 97.69 69 LYS B O 1
ATOM 1527 N N . ARG B 1 70 ? 8.25 3.117 4.176 1 97.19 70 ARG B N 1
ATOM 1528 C CA . ARG B 1 70 ? 9.367 3.324 5.09 1 97.19 70 ARG B CA 1
ATOM 1529 C C . ARG B 1 70 ? 10.562 3.928 4.359 1 97.19 70 ARG B C 1
ATOM 1531 O O . ARG B 1 70 ? 11.125 3.307 3.455 1 97.19 70 ARG B O 1
ATOM 1538 N N . LEU B 1 71 ? 10.984 5.113 4.766 1 96 71 LEU B N 1
ATOM 1539 C CA . LEU B 1 71 ? 12.125 5.789 4.168 1 96 71 LEU B CA 1
ATOM 1540 C C . LEU B 1 71 ? 13.438 5.195 4.684 1 96 71 LEU B C 1
ATOM 1542 O O . LEU B 1 71 ? 13.539 4.844 5.859 1 96 71 LEU B O 1
ATOM 1546 N N . GLU B 1 72 ? 14.375 4.953 3.791 1 91.31 72 GLU B N 1
ATOM 1547 C CA . GLU B 1 72 ? 15.695 4.461 4.184 1 91.31 72 GLU B CA 1
ATOM 1548 C C . GLU B 1 72 ? 16.5 5.539 4.902 1 91.31 72 GLU B C 1
ATOM 1550 O O . GLU B 1 72 ? 17.25 5.242 5.828 1 91.31 72 GLU B O 1
ATOM 1555 N N . ALA B 1 73 ? 16.375 6.641 4.199 1 88.88 73 ALA B N 1
ATOM 1556 C CA . ALA B 1 73 ? 17.016 7.844 4.719 1 88.88 73 ALA B CA 1
ATOM 1557 C C . ALA B 1 73 ? 16.062 9.047 4.641 1 88.88 73 ALA B C 1
ATOM 1559 O O . ALA B 1 73 ? 15.016 8.977 4.008 1 88.88 73 ALA B O 1
ATOM 1560 N N . ASP B 1 74 ? 16.062 10.031 5.574 1 90.88 74 ASP B N 1
ATOM 1561 C CA . ASP B 1 74 ? 15.289 11.273 5.547 1 90.88 74 ASP B CA 1
ATOM 1562 C C . ASP B 1 74 ? 14.023 11.148 6.395 1 90.88 74 ASP B C 1
ATOM 1564 O O . ASP B 1 74 ? 13.859 10.18 7.141 1 90.88 74 ASP B O 1
ATOM 1568 N N . ARG B 1 75 ? 13.25 12.133 6.328 1 94.81 75 ARG B N 1
ATOM 1569 C CA . ARG B 1 75 ? 11.984 12.227 7.039 1 94.81 75 ARG B CA 1
ATOM 1570 C C . ARG B 1 75 ? 10.938 12.945 6.199 1 94.81 75 ARG B C 1
ATOM 1572 O O . ARG B 1 75 ? 11.273 13.766 5.344 1 94.81 75 ARG B O 1
ATOM 1579 N N . PHE B 1 76 ? 9.773 12.586 6.336 1 95.44 76 PHE B N 1
ATOM 1580 C CA . PHE B 1 76 ? 8.695 13.328 5.695 1 95.44 76 PHE B CA 1
ATOM 1581 C C . PHE B 1 76 ? 8.516 14.695 6.352 1 95.44 76 PHE B C 1
ATOM 1583 O O . PHE B 1 76 ? 8.625 14.82 7.57 1 95.44 76 PHE B O 1
ATOM 1590 N N . ILE B 1 77 ? 8.281 15.617 5.543 1 93.94 77 ILE B N 1
ATOM 1591 C CA . ILE B 1 77 ? 7.969 16.938 6.082 1 93.94 77 ILE B CA 1
ATOM 1592 C C . ILE B 1 77 ? 6.469 17.047 6.332 1 93.94 77 ILE B C 1
ATOM 1594 O O . ILE B 1 77 ? 5.699 17.344 5.414 1 93.94 77 ILE B O 1
ATOM 1598 N N . TRP B 1 78 ? 6.125 16.812 7.488 1 92.19 78 TRP B N 1
ATOM 1599 C CA . TRP B 1 78 ? 4.723 16.703 7.875 1 92.19 78 TRP B CA 1
ATOM 1600 C C . TRP B 1 78 ? 4.078 18.078 7.973 1 92.19 78 TRP B C 1
ATOM 1602 O O . TRP B 1 78 ? 4.637 19 8.586 1 92.19 78 TRP B O 1
ATOM 1612 N N . PRO B 1 79 ? 3.047 18.234 7.289 1 89.44 79 PRO B N 1
ATOM 1613 C CA . PRO B 1 79 ? 2.414 19.562 7.316 1 89.44 79 PRO B CA 1
ATOM 1614 C C . PRO B 1 79 ? 1.942 19.953 8.711 1 89.44 79 PRO B C 1
ATOM 1616 O O . PRO B 1 79 ? 1.697 19.094 9.555 1 89.44 79 PRO B O 1
ATOM 1619 N N . ASN B 1 80 ? 1.887 21.25 8.898 1 83.75 80 ASN B N 1
ATOM 1620 C CA . ASN B 1 80 ? 1.323 21.812 10.117 1 83.75 80 ASN B CA 1
ATOM 1621 C C . ASN B 1 80 ? -0.133 22.219 9.93 1 83.75 80 ASN B C 1
ATOM 1623 O O . ASN B 1 80 ? -0.572 22.453 8.797 1 83.75 80 ASN B O 1
ATOM 1627 N N . GLY B 1 81 ? -0.943 22.172 10.891 1 80.25 81 GLY B N 1
ATOM 1628 C CA . GLY B 1 81 ? -2.34 22.562 10.812 1 80.25 81 GLY B CA 1
ATOM 1629 C C . GLY B 1 81 ? -3.201 21.953 11.898 1 80.25 81 GLY B C 1
ATOM 1630 O O . GLY B 1 81 ? -2.719 21.672 13 1 80.25 81 GLY B O 1
ATOM 1631 N N . GLY B 1 82 ? -4.5 21.953 11.57 1 83.19 82 GLY B N 1
ATOM 1632 C CA . GLY B 1 82 ? -5.422 21.328 12.508 1 83.19 82 GLY B CA 1
ATOM 1633 C C . GLY B 1 82 ? -5.188 19.844 12.688 1 83.19 82 GLY B C 1
ATOM 1634 O O . GLY B 1 82 ? -4.242 19.281 12.125 1 83.19 82 GLY B O 1
ATOM 1635 N N . ASP B 1 83 ? -5.988 19.234 13.484 1 85.75 83 ASP B N 1
ATOM 1636 C CA . ASP B 1 83 ? -5.855 17.828 13.852 1 85.75 83 ASP B CA 1
ATOM 1637 C C . ASP B 1 83 ? -5.941 16.938 12.617 1 85.75 83 ASP B C 1
ATOM 1639 O O . ASP B 1 83 ? -5.199 15.953 12.5 1 85.75 83 ASP B O 1
ATOM 1643 N N . THR B 1 84 ? -6.836 17.312 11.711 1 92.06 84 THR B N 1
ATOM 1644 C CA . THR B 1 84 ? -6.988 16.641 10.43 1 92.06 84 THR B CA 1
ATOM 1645 C C . THR B 1 84 ? -6.793 17.625 9.273 1 92.06 84 THR B C 1
ATOM 1647 O O . THR B 1 84 ? -7.512 18.609 9.172 1 92.06 84 THR B O 1
ATOM 1650 N N . ILE B 1 85 ? -5.848 17.312 8.461 1 93.44 85 ILE B N 1
ATOM 1651 C CA . ILE B 1 85 ? -5.516 18.172 7.324 1 93.44 85 ILE B CA 1
ATOM 1652 C C . ILE B 1 85 ? -6.02 17.531 6.031 1 93.44 85 ILE B C 1
ATOM 1654 O O . ILE B 1 85 ? -5.844 16.328 5.816 1 93.44 85 ILE B O 1
ATOM 1658 N N . THR B 1 86 ? -6.676 18.297 5.223 1 94.5 86 THR B N 1
ATOM 1659 C CA . THR B 1 86 ? -7.18 17.797 3.949 1 94.5 86 THR B CA 1
ATOM 1660 C C . THR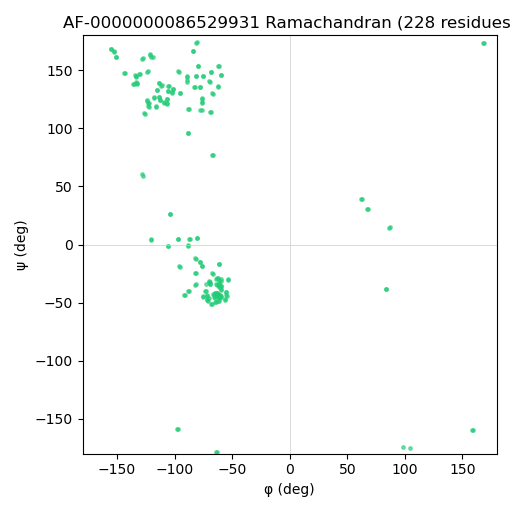 B 1 86 ? -6.203 18.109 2.82 1 94.5 86 THR B C 1
ATOM 1662 O O . THR B 1 86 ? -5.75 19.234 2.684 1 94.5 86 THR B O 1
ATOM 1665 N N . LEU B 1 87 ? -5.891 17.094 2.049 1 95.06 87 LEU B N 1
ATOM 1666 C CA . LEU B 1 87 ? -4.984 17.219 0.914 1 95.06 87 LEU B CA 1
ATOM 1667 C C . LEU B 1 87 ? -5.613 16.656 -0.355 1 95.06 87 LEU B C 1
ATOM 1669 O O . LEU B 1 87 ? -6.57 15.875 -0.287 1 95.06 87 LEU B O 1
ATOM 1673 N N . SER B 1 88 ? -5.082 17.078 -1.461 1 95 88 SER B N 1
ATOM 1674 C CA . SER B 1 88 ? -5.344 16.391 -2.723 1 95 88 SER B CA 1
ATOM 1675 C C . SER B 1 88 ? -4.414 15.195 -2.906 1 95 88 SER B C 1
ATOM 1677 O O . SER B 1 88 ? -3.41 15.07 -2.205 1 95 88 SER B O 1
ATOM 1679 N N . ALA B 1 89 ? -4.715 14.336 -3.857 1 96.12 89 ALA B N 1
ATOM 1680 C CA . ALA B 1 89 ? -3.838 13.219 -4.195 1 96.12 89 ALA B CA 1
ATOM 1681 C C . ALA B 1 89 ? -2.467 13.711 -4.645 1 96.12 89 ALA B C 1
ATOM 1683 O O . ALA B 1 89 ? -1.443 13.102 -4.32 1 96.12 89 ALA B O 1
ATOM 1684 N N . GLU B 1 90 ? -2.451 14.805 -5.328 1 94.75 90 GLU B N 1
ATOM 1685 C CA . GLU B 1 90 ? -1.196 15.391 -5.793 1 94.75 90 GLU B CA 1
ATOM 1686 C C . GLU B 1 90 ? -0.333 15.844 -4.621 1 94.75 90 GLU B C 1
ATOM 1688 O O . GLU B 1 90 ? 0.872 15.586 -4.594 1 94.75 90 GLU B O 1
ATOM 1693 N N . GLN B 1 91 ? -0.943 16.5 -3.705 1 94.31 91 GLN B N 1
ATOM 1694 C CA . GLN B 1 91 ? -0.227 16.984 -2.527 1 94.31 91 GLN B CA 1
ATOM 1695 C C . GLN B 1 91 ? 0.312 15.812 -1.7 1 94.31 91 GLN B C 1
ATOM 1697 O O . GLN B 1 91 ? 1.399 15.906 -1.126 1 94.31 91 GLN B O 1
ATOM 1702 N N . LEU B 1 92 ? -0.442 14.742 -1.691 1 96.25 92 LEU B N 1
ATOM 1703 C CA . LEU B 1 92 ? 0.054 13.539 -1.027 1 96.25 92 LEU B CA 1
ATOM 1704 C C . LEU B 1 92 ? 1.311 13.016 -1.715 1 96.25 92 LEU B C 1
ATOM 1706 O O . LEU B 1 92 ? 2.293 12.68 -1.05 1 96.25 92 LEU B O 1
ATOM 1710 N N . HIS B 1 93 ? 1.242 13 -3.006 1 95.69 93 HIS B N 1
ATOM 1711 C CA . HIS B 1 93 ? 2.416 12.539 -3.738 1 95.69 93 HIS B CA 1
ATOM 1712 C C . HIS B 1 93 ? 3.619 13.438 -3.469 1 95.69 93 HIS B C 1
ATOM 1714 O O . HIS B 1 93 ? 4.75 12.953 -3.361 1 95.69 93 HIS B O 1
ATOM 1720 N N . TRP B 1 94 ? 3.412 14.766 -3.322 1 93.81 94 TRP B N 1
ATOM 1721 C CA . TRP B 1 94 ? 4.492 15.68 -2.963 1 93.81 94 TRP B CA 1
ATOM 1722 C C . TRP B 1 94 ? 5.066 15.328 -1.594 1 93.81 94 TRP B C 1
ATOM 1724 O O . TRP B 1 94 ? 6.285 15.25 -1.428 1 93.81 94 TRP B O 1
ATOM 1734 N N . LEU B 1 95 ? 4.207 15.141 -0.642 1 94.5 95 LEU B N 1
ATOM 1735 C CA . LEU B 1 95 ? 4.629 14.75 0.697 1 94.5 95 LEU B CA 1
ATOM 1736 C C . LEU B 1 95 ? 5.469 13.477 0.649 1 94.5 95 LEU B C 1
ATOM 1738 O O . LEU B 1 95 ? 6.527 13.398 1.278 1 94.5 95 LEU B O 1
ATOM 1742 N N . LEU B 1 96 ? 5.02 12.5 -0.147 1 94.81 96 LEU B N 1
ATOM 1743 C CA . LEU B 1 96 ? 5.688 11.203 -0.263 1 94.81 96 LEU B CA 1
ATOM 1744 C C . LEU B 1 96 ? 7.051 11.352 -0.925 1 94.81 96 LEU B C 1
ATOM 1746 O O . LEU B 1 96 ? 7.957 10.555 -0.679 1 94.81 96 LEU B O 1
ATOM 1750 N N . ASP B 1 97 ? 7.145 12.375 -1.678 1 91.56 97 ASP B N 1
ATOM 1751 C CA . ASP B 1 97 ? 8.398 12.641 -2.373 1 91.56 97 ASP B CA 1
ATOM 1752 C C . ASP B 1 97 ? 9.344 13.477 -1.51 1 91.56 97 ASP B C 1
ATOM 1754 O O . ASP B 1 97 ? 10.438 13.844 -1.948 1 91.56 97 ASP B O 1
ATOM 1758 N N . GLY B 1 98 ? 8.844 13.805 -0.346 1 89.75 98 GLY B N 1
ATOM 1759 C CA . GLY B 1 98 ? 9.688 14.555 0.571 1 89.75 98 GLY B CA 1
ATOM 1760 C C . GLY B 1 98 ? 9.609 16.047 0.357 1 89.75 98 GLY B C 1
ATOM 1761 O O . GLY B 1 98 ? 10.508 16.797 0.777 1 89.75 98 GLY B O 1
ATOM 1762 N N . ILE B 1 99 ? 8.648 16.438 -0.348 1 89.25 99 ILE B N 1
ATOM 1763 C CA . ILE B 1 99 ? 8.5 17.844 -0.658 1 89.25 99 ILE B CA 1
ATOM 1764 C C . ILE B 1 99 ? 7.668 18.531 0.429 1 89.25 99 ILE B C 1
ATOM 1766 O O . ILE B 1 99 ? 6.668 17.984 0.893 1 89.25 99 ILE B O 1
ATOM 1770 N N . ASP B 1 100 ? 8.109 19.734 0.77 1 89.75 100 ASP B N 1
ATOM 1771 C CA . ASP B 1 100 ? 7.41 20.562 1.753 1 89.75 100 ASP B CA 1
ATOM 1772 C C . ASP B 1 100 ? 6.156 21.203 1.148 1 89.75 100 ASP B C 1
ATOM 1774 O O . ASP B 1 100 ? 6.254 22.078 0.301 1 89.75 100 ASP B O 1
ATOM 1778 N N . LEU B 1 101 ? 5.078 20.859 1.636 1 88.62 101 LEU B N 1
ATOM 1779 C CA . LEU B 1 101 ? 3.805 21.297 1.083 1 88.62 101 LEU B CA 1
ATOM 1780 C C . LEU B 1 101 ? 3.607 22.797 1.321 1 88.62 101 LEU B C 1
ATOM 1782 O O . LEU B 1 101 ? 2.914 23.469 0.553 1 88.62 101 LEU B O 1
ATOM 1786 N N . ALA B 1 102 ? 4.074 23.312 2.414 1 82.25 102 ALA B N 1
ATOM 1787 C CA . ALA B 1 102 ? 3.951 24.719 2.734 1 82.25 102 ALA B CA 1
ATOM 1788 C C . ALA B 1 102 ? 4.672 25.578 1.7 1 82.25 102 ALA B C 1
ATOM 1790 O O . ALA B 1 102 ? 4.242 26.703 1.399 1 82.25 102 ALA B O 1
ATOM 1791 N N . VAL B 1 103 ? 5.77 25.062 1.166 1 76.69 103 VAL B N 1
ATOM 1792 C CA . VAL B 1 103 ? 6.582 25.797 0.205 1 76.69 103 VAL B CA 1
ATOM 1793 C C . VAL B 1 103 ? 5.863 25.859 -1.141 1 76.69 103 VAL B C 1
ATOM 1795 O O . VAL B 1 103 ? 5.855 26.906 -1.8 1 76.69 103 VAL B O 1
ATOM 1798 N N . ILE B 1 104 ? 5.227 24.797 -1.548 1 70.44 104 ILE B N 1
ATOM 1799 C CA . ILE B 1 104 ? 4.539 24.734 -2.834 1 70.44 104 ILE B CA 1
ATOM 1800 C C . ILE B 1 104 ? 3.273 25.594 -2.783 1 70.44 104 ILE B C 1
ATOM 1802 O O . ILE B 1 104 ? 2.936 26.266 -3.758 1 70.44 104 ILE B O 1
ATOM 1806 N N . GLN B 1 105 ? 2.533 25.5 -1.739 1 67.44 105 GLN B N 1
ATOM 1807 C CA . GLN B 1 105 ? 1.302 26.281 -1.603 1 67.44 105 GLN B CA 1
ATOM 1808 C C . GLN B 1 105 ? 1.58 27.781 -1.67 1 67.44 105 GLN B C 1
ATOM 1810 O O . GLN B 1 105 ? 0.746 28.547 -2.15 1 67.44 105 GLN B O 1
ATOM 1815 N N . LYS B 1 106 ? 2.75 28.125 -1.229 1 65.38 106 LYS B N 1
ATOM 1816 C CA . LYS B 1 106 ? 3.129 29.531 -1.25 1 65.38 106 LYS B CA 1
ATOM 1817 C C . LYS B 1 106 ? 3.639 29.953 -2.629 1 65.38 106 LYS B C 1
ATOM 1819 O O . LYS B 1 106 ? 3.484 31.109 -3.033 1 65.38 106 LYS B O 1
ATOM 1824 N N . HIS B 1 107 ? 4.301 29.016 -3.266 1 65.75 107 HIS B N 1
ATOM 1825 C CA . HIS B 1 107 ? 4.852 29.359 -4.57 1 65.75 107 HIS B CA 1
ATOM 1826 C C . HIS B 1 107 ? 4.43 28.359 -5.637 1 65.75 107 HIS B C 1
ATOM 1828 O O . HIS B 1 107 ? 5.27 27.641 -6.188 1 65.75 107 HIS B O 1
ATOM 1834 N N . PRO B 1 108 ? 3.152 28.203 -5.844 1 54.84 108 PRO B N 1
ATOM 1835 C CA . PRO B 1 108 ? 2.689 27.172 -6.785 1 54.84 108 PRO B CA 1
ATOM 1836 C C . PRO B 1 108 ? 3.352 27.297 -8.156 1 54.84 108 PRO B C 1
ATOM 1838 O O . PRO B 1 108 ? 3.518 26.297 -8.852 1 54.84 108 PRO B O 1
ATOM 1841 N N . GLN B 1 109 ? 3.748 28.469 -8.617 1 53.06 109 GLN B N 1
ATOM 1842 C CA . GLN B 1 109 ? 4.281 28.75 -9.945 1 53.06 109 GLN B CA 1
ATOM 1843 C C . GLN B 1 109 ? 5.656 28.109 -10.125 1 53.06 109 GLN B C 1
ATOM 1845 O O . GLN B 1 109 ? 6 27.656 -11.219 1 53.06 109 GLN B O 1
ATOM 1850 N N . ARG B 1 110 ? 6.539 28.297 -9.297 1 50.31 110 ARG B N 1
ATOM 1851 C CA . ARG B 1 110 ? 7.93 27.891 -9.484 1 50.31 110 ARG B CA 1
ATOM 1852 C C . ARG B 1 110 ? 8.055 26.375 -9.555 1 50.31 110 ARG B C 1
ATOM 1854 O O . ARG B 1 110 ? 8.945 25.844 -10.219 1 50.31 110 ARG B O 1
ATOM 1861 N N . TYR B 1 111 ? 7.414 25.672 -8.789 1 48.66 111 TYR B N 1
ATOM 1862 C CA . TYR B 1 111 ? 7.602 24.234 -8.711 1 48.66 111 TYR B CA 1
ATOM 1863 C C . TYR B 1 111 ? 7.02 23.547 -9.938 1 48.66 111 TYR B C 1
ATOM 1865 O O . TYR B 1 111 ? 7.562 22.547 -10.406 1 48.66 111 TYR B O 1
ATOM 1873 N N . TYR B 1 112 ? 5.961 24.016 -10.523 1 50.12 112 TYR B N 1
ATOM 1874 C CA . TYR B 1 112 ? 5.5 23.391 -11.766 1 50.12 112 TYR B CA 1
ATOM 1875 C C . TYR B 1 112 ? 6.559 23.5 -12.852 1 50.12 112 TYR B C 1
ATOM 1877 O O . TYR B 1 112 ? 6.547 22.734 -13.82 1 50.12 112 TYR B O 1
ATOM 1885 N N . ALA B 1 113 ? 7.25 24.5 -12.734 1 45.5 113 ALA B N 1
ATOM 1886 C CA . ALA B 1 113 ? 8.273 24.734 -13.75 1 45.5 113 ALA B CA 1
ATOM 1887 C C . ALA B 1 113 ? 9.344 23.641 -13.711 1 45.5 113 ALA B C 1
ATOM 1889 O O . ALA B 1 113 ? 9.906 23.281 -14.742 1 45.5 113 ALA B O 1
ATOM 1890 N N . ARG B 1 114 ? 9.82 23.172 -12.562 1 42.28 114 ARG B N 1
ATOM 1891 C CA . ARG B 1 114 ? 10.93 22.234 -12.461 1 42.28 114 ARG B CA 1
ATOM 1892 C C . ARG B 1 114 ? 10.461 20.797 -12.68 1 42.28 114 ARG B C 1
ATOM 1894 O O . ARG B 1 114 ? 11.273 19.906 -12.898 1 42.28 114 ARG B O 1
ATOM 1901 N N . MET B 1 115 ? 9.25 20.5 -12.453 1 42.59 115 MET B N 1
ATOM 1902 C CA . MET B 1 115 ? 8.758 19.141 -12.68 1 42.59 115 MET B CA 1
ATOM 1903 C C . MET B 1 115 ? 8.406 18.922 -14.148 1 42.59 115 MET B C 1
ATOM 1905 O O . MET B 1 115 ? 8.047 17.812 -14.547 1 42.59 115 MET B O 1
ATOM 1909 N N . SER B 1 116 ? 8.344 19.906 -14.93 1 35.44 116 SER B N 1
ATOM 1910 C CA . SER B 1 116 ? 8.203 19.719 -16.375 1 35.44 116 SER B CA 1
ATOM 1911 C C . SER B 1 116 ? 9.523 19.281 -17 1 35.44 116 SER B C 1
ATOM 1913 O O . SER B 1 116 ? 10.594 19.766 -16.609 1 35.44 116 SER B O 1
#

Secondary structure (DSSP, 8-state):
-EEE-TT-EEEEE-S---TT--HHHHHHHHHHTS---TTSSEEEEEE-TTSSEEEEEEE-SSEEEEEEEEESS----PPPSSSEEEEEHHHHHHHHTT--HHHHHH-HHHHHHH--/-EEE-TT-EEEEE-S---TT--HHHHHHHHHHTS---TTSSEEEEEE-TTSSEEEEEEE-SSEEEEEEEEESS----PPPSSSEEEEEHHHHHHHHTT--HHHHHH-HHHHHHH--

Foldseek 3Di:
DDADDQPAKEKEFQDADDPVDDQVRVQVCCCPVVVDHQAPRHWYKHAHPQQQKIWIWHHDPVDIDIDMDGHPDDHFDGDDDDRMDMDTSVLVVCSVVRHDSVVCVVPVPPVVVVVD/DDADDQPAKEKEFQDADDPVDDQVRVQVCCCPVVVDHQAPRHWYKHAHPQQQKIWIWHHDPVDIDIDMDGHPDDHFDGDDDDRMDMDTSVLVVCSVVRHDSVVCVVPVPPVVVVVD

Radius of gyration: 18.18 Å; Cα contacts (8 Å, |Δi|>4): 452; chains: 2; bounding box: 34×52×44 Å